Protein AF-A0A0N8WGR6-F1 (afdb_monomer_lite)

Sequence (192 aa):
MEYILSFLFVLTIANCGQQKYKQEVKNEPIQLSYENKVYEFLNSIYRHKETSPYNENVYINTNHNLNNSFQNTNKVLLVKLLQEAGSNRRFAISKKALNLNNWAREETNFVSSSFDQKRINLSHLIFKDPRNIVSMQTFNRAKIDGILFLDDFAVLNYPLLDGHVKHLTLFKKENVQYIRINMVTDPAMGTE

Radius of gyration: 27.11 Å; chains: 1; bounding box: 39×106×56 Å

Structure (mmCIF, N/CA/C/O backbone):
data_AF-A0A0N8WGR6-F1
#
_entry.id   AF-A0A0N8WGR6-F1
#
loop_
_atom_site.group_PDB
_atom_site.id
_atom_site.type_symbol
_atom_site.label_atom_id
_atom_site.label_alt_id
_atom_site.label_comp_id
_atom_site.label_asym_id
_atom_site.label_entity_id
_atom_site.label_seq_id
_atom_site.pdbx_PDB_ins_code
_atom_site.Cartn_x
_atom_site.Cartn_y
_atom_site.Cartn_z
_atom_site.occupancy
_atom_site.B_iso_or_equiv
_atom_site.auth_seq_id
_atom_site.auth_comp_id
_atom_site.auth_asym_id
_atom_site.auth_atom_id
_atom_site.pdbx_PDB_model_num
ATOM 1 N N . MET A 1 1 ? -23.018 -84.382 32.792 1.00 35.69 1 MET A N 1
ATOM 2 C CA . MET A 1 1 ? -21.878 -85.145 32.245 1.00 35.69 1 MET A CA 1
ATOM 3 C C . MET A 1 1 ? -21.524 -84.467 30.930 1.00 35.69 1 MET A C 1
ATOM 5 O O . MET A 1 1 ? -22.413 -84.404 30.103 1.00 35.69 1 MET A O 1
ATOM 9 N N . GLU A 1 2 ? -20.395 -83.803 30.694 1.00 37.41 2 GLU A N 1
ATOM 10 C CA . GLU A 1 2 ? -19.066 -83.796 31.316 1.00 37.41 2 GLU A CA 1
ATOM 11 C C . GLU A 1 2 ? -18.341 -82.447 31.081 1.00 37.41 2 GLU A C 1
ATOM 13 O O . GLU A 1 2 ? -18.765 -81.604 30.295 1.00 37.41 2 GLU A O 1
ATOM 18 N N . TYR A 1 3 ? -17.264 -82.301 31.849 1.00 37.75 3 TYR A N 1
ATOM 19 C CA . TYR A 1 3 ? -16.241 -81.264 32.029 1.00 37.75 3 TYR A CA 1
ATOM 20 C C . TYR A 1 3 ? -15.437 -80.916 30.744 1.00 37.75 3 TYR A C 1
ATOM 22 O O . TYR A 1 3 ? -15.227 -81.779 29.906 1.00 37.75 3 TYR A O 1
ATOM 30 N N . ILE A 1 4 ? -15.157 -79.636 30.439 1.00 43.75 4 ILE A N 1
ATOM 31 C CA . ILE A 1 4 ? -13.969 -78.797 30.772 1.00 43.75 4 ILE A CA 1
ATOM 32 C C . ILE A 1 4 ? -12.691 -79.012 29.907 1.00 43.75 4 ILE A C 1
ATOM 34 O O . ILE A 1 4 ? -12.145 -80.102 29.844 1.00 43.75 4 ILE A O 1
ATOM 38 N N . LEU A 1 5 ? -12.198 -77.870 29.378 1.00 40.78 5 LEU A N 1
ATOM 39 C CA . LEU A 1 5 ? -10.838 -77.454 28.949 1.00 40.78 5 LEU A CA 1
ATOM 40 C C . LEU A 1 5 ? -10.051 -78.275 27.903 1.00 40.78 5 LEU A C 1
ATOM 42 O O . LEU A 1 5 ? -9.589 -79.372 28.182 1.00 40.78 5 LEU A O 1
ATOM 46 N N . SER A 1 6 ? -9.591 -77.604 26.834 1.00 44.72 6 SER A N 1
ATOM 47 C CA . SER A 1 6 ? -8.233 -77.009 26.819 1.00 44.72 6 SER A CA 1
ATOM 48 C C . SER A 1 6 ? -8.000 -76.011 25.668 1.00 44.72 6 SER A C 1
ATOM 50 O O . SER A 1 6 ? -8.531 -76.127 24.570 1.00 44.72 6 SER A O 1
ATOM 52 N N . PHE A 1 7 ? -7.198 -75.000 26.005 1.00 41.44 7 PHE A N 1
ATOM 53 C CA . PHE A 1 7 ? -6.634 -73.915 25.200 1.00 41.44 7 PHE A CA 1
ATOM 54 C C . PHE A 1 7 ? -5.705 -74.401 24.074 1.00 41.44 7 PHE A C 1
ATOM 56 O O . PHE A 1 7 ? -4.884 -75.280 24.318 1.00 41.44 7 PHE A O 1
ATOM 63 N N . LEU A 1 8 ? -5.663 -73.674 22.948 1.00 42.94 8 LEU A N 1
ATOM 64 C CA . LEU A 1 8 ? -4.381 -73.270 22.355 1.00 42.94 8 LEU A CA 1
ATOM 65 C C . LEU A 1 8 ? -4.507 -72.000 21.498 1.00 42.94 8 LEU A C 1
ATOM 67 O O . LEU A 1 8 ? -5.271 -71.912 20.542 1.00 42.94 8 LEU A O 1
ATOM 71 N N . PHE A 1 9 ? -3.728 -71.011 21.927 1.00 40.50 9 PHE A N 1
ATOM 72 C CA . PHE A 1 9 ? -3.435 -69.713 21.332 1.00 40.50 9 PHE A CA 1
ATOM 73 C C . PHE A 1 9 ? -2.474 -69.897 20.150 1.00 40.50 9 PHE A C 1
ATOM 75 O O . PHE A 1 9 ? -1.416 -70.474 20.376 1.00 40.50 9 PHE A O 1
ATOM 82 N N . VAL A 1 10 ? -2.743 -69.318 18.973 1.00 43.59 10 VAL A N 1
ATOM 83 C CA . VAL A 1 10 ? -1.698 -68.706 18.124 1.00 43.59 10 VAL A CA 1
ATOM 84 C C . VAL A 1 10 ? -2.303 -67.524 17.358 1.00 43.59 10 VAL A C 1
ATOM 86 O O . VAL A 1 10 ? -3.270 -67.665 16.615 1.00 43.59 10 VAL A O 1
ATOM 89 N N . LEU A 1 11 ? -1.707 -66.350 17.578 1.00 44.12 11 LEU A N 1
ATOM 90 C CA . LEU A 1 11 ? -1.944 -65.096 16.869 1.00 44.12 11 LEU A CA 1
ATOM 91 C C . LEU A 1 11 ? -1.684 -65.223 15.362 1.00 44.12 11 LEU A C 1
ATOM 93 O O . LEU A 1 11 ? -0.688 -65.810 14.957 1.00 44.12 11 LEU A O 1
ATOM 97 N N . THR A 1 12 ? -2.440 -64.487 14.551 1.00 47.56 12 THR A N 1
ATOM 98 C CA . THR A 1 12 ? -1.840 -63.699 13.461 1.00 47.56 12 THR A CA 1
ATOM 99 C C . THR A 1 12 ? -2.685 -62.460 13.179 1.00 47.56 12 THR A C 1
ATOM 101 O O . THR A 1 12 ? -3.910 -62.496 13.119 1.00 47.56 12 THR A O 1
ATOM 104 N N . ILE A 1 13 ? -1.978 -61.339 13.102 1.00 49.72 13 ILE A N 1
ATOM 105 C CA . ILE A 1 13 ? -2.450 -59.963 12.988 1.00 49.72 13 ILE A CA 1
ATOM 106 C C . ILE A 1 13 ? -2.471 -59.602 11.502 1.00 49.72 13 ILE A C 1
ATOM 108 O O . ILE A 1 13 ? -1.457 -59.811 10.843 1.00 49.72 13 ILE A O 1
ATOM 112 N N . ALA A 1 14 ? -3.578 -59.039 11.010 1.00 41.72 14 ALA A N 1
ATOM 113 C CA . ALA A 1 14 ? -3.706 -58.159 9.832 1.00 41.72 14 ALA A CA 1
ATOM 114 C C . ALA A 1 14 ? -5.209 -58.067 9.486 1.00 41.72 14 ALA A C 1
ATOM 116 O O . ALA A 1 14 ? -5.880 -59.084 9.458 1.00 41.72 14 ALA A O 1
ATOM 117 N N . ASN A 1 15 ? -5.853 -56.946 9.176 1.00 36.94 15 ASN A N 1
ATOM 118 C CA . ASN A 1 15 ? -5.435 -55.569 8.993 1.00 36.94 15 ASN A CA 1
ATOM 119 C C . ASN A 1 15 ? -6.720 -54.714 8.878 1.00 36.94 15 ASN A C 1
ATOM 121 O O . ASN A 1 15 ? -7.704 -55.157 8.292 1.00 36.94 15 ASN A O 1
ATOM 125 N N . CYS A 1 16 ? -6.654 -53.488 9.397 1.00 36.19 16 CYS A N 1
ATOM 126 C CA . CYS A 1 16 ? -7.461 -52.307 9.062 1.00 36.19 16 CYS A CA 1
ATOM 127 C C . CYS A 1 16 ? -9.000 -52.393 9.066 1.00 36.19 16 CYS A C 1
ATOM 129 O O . CYS A 1 16 ? -9.648 -52.564 8.035 1.00 36.19 16 CYS A O 1
ATOM 131 N N . GLY A 1 17 ? -9.586 -52.032 10.212 1.00 36.84 17 GLY A N 1
ATOM 132 C CA . GLY A 1 17 ? -10.885 -51.363 10.245 1.00 36.84 17 GLY A CA 1
ATOM 133 C C . GLY A 1 17 ? -10.764 -49.921 9.735 1.00 36.84 17 GLY A C 1
ATOM 134 O O . GLY A 1 17 ? -9.948 -49.145 10.229 1.00 36.84 17 GLY A O 1
ATOM 135 N N . GLN A 1 18 ? -11.590 -49.544 8.758 1.00 41.47 18 GLN A N 1
ATOM 136 C CA . GLN A 1 18 ? -11.790 -48.145 8.383 1.00 41.47 18 GLN A CA 1
ATOM 137 C C . GLN A 1 18 ? -12.677 -47.450 9.426 1.00 41.47 18 GLN A C 1
ATOM 139 O O . GLN A 1 18 ? -13.902 -47.500 9.346 1.00 41.47 18 GLN A O 1
ATOM 144 N N . GLN A 1 19 ? -12.068 -46.743 10.377 1.00 42.22 19 GLN A N 1
ATOM 145 C CA . GLN A 1 19 ? -12.735 -45.651 11.087 1.00 42.22 19 GLN A CA 1
ATOM 146 C C . GLN A 1 19 ? -12.414 -44.344 10.357 1.00 42.22 19 GLN A C 1
ATOM 148 O O . GLN A 1 19 ? -11.338 -43.769 10.507 1.00 42.22 19 GLN A O 1
ATOM 153 N N . LYS A 1 20 ? -13.355 -43.873 9.530 1.00 39.72 20 LYS A N 1
ATOM 154 C CA . LYS A 1 20 ? -13.323 -42.512 8.983 1.00 39.72 20 LYS A CA 1
ATOM 155 C C . LYS A 1 20 ? -13.552 -41.527 10.129 1.00 39.72 20 LYS A C 1
ATOM 157 O O . LYS A 1 20 ? -14.690 -41.275 10.520 1.00 39.72 20 LYS A O 1
ATOM 162 N N . TYR A 1 21 ? -12.466 -40.970 10.652 1.00 36.41 21 TYR A N 1
ATOM 163 C CA . TYR A 1 21 ? -12.499 -39.751 11.450 1.00 36.41 21 TYR A CA 1
ATOM 164 C C . TYR A 1 21 ? -13.122 -38.627 10.611 1.00 36.41 21 TYR A C 1
ATOM 166 O O . TYR A 1 21 ? -12.580 -38.229 9.581 1.00 36.41 21 TYR A O 1
ATOM 174 N N . LYS A 1 22 ? -14.271 -38.108 11.057 1.00 42.34 22 LYS A N 1
ATOM 175 C CA . LYS A 1 22 ? -14.742 -36.779 10.662 1.00 42.34 22 LYS A CA 1
ATOM 176 C C . LYS A 1 22 ? -13.774 -35.767 11.275 1.00 42.34 22 LYS A C 1
ATOM 178 O O . LYS A 1 22 ? -13.806 -35.546 12.480 1.00 42.34 22 LYS A O 1
ATOM 183 N N . GLN A 1 23 ? -12.902 -35.181 10.462 1.00 40.19 23 GLN A N 1
ATOM 184 C CA . GLN A 1 23 ? -12.243 -33.934 10.828 1.00 40.19 23 GLN A CA 1
ATOM 185 C C . GLN A 1 23 ? -13.251 -32.804 10.617 1.00 40.19 23 GLN A C 1
ATOM 187 O O . GLN A 1 23 ? -13.626 -32.491 9.488 1.00 40.19 23 GLN A O 1
ATOM 192 N N . GLU A 1 24 ? -13.720 -32.218 11.716 1.00 42.41 24 GLU A N 1
ATOM 193 C CA . GLU A 1 24 ? -14.313 -30.887 11.700 1.00 42.41 24 GLU A CA 1
ATOM 194 C C . GLU A 1 24 ? -13.231 -29.901 11.250 1.00 42.41 24 GLU A C 1
ATOM 196 O O . GLU A 1 24 ? -12.295 -29.594 11.991 1.00 42.41 24 GLU A O 1
ATOM 201 N N . VAL A 1 25 ? -13.336 -29.427 10.009 1.00 41.94 25 VAL A N 1
ATOM 202 C CA . VAL A 1 25 ? -12.551 -28.289 9.530 1.00 41.94 25 VAL A CA 1
ATOM 203 C C . VAL A 1 25 ? -13.074 -27.063 10.269 1.00 41.94 25 VAL A C 1
ATOM 205 O O . VAL A 1 25 ? -14.094 -26.479 9.903 1.00 41.94 25 VAL A O 1
ATOM 208 N N . LYS A 1 26 ? -12.389 -26.682 11.349 1.00 40.03 26 LYS A N 1
ATOM 209 C CA . LYS A 1 26 ? -12.494 -25.328 11.886 1.00 40.03 26 LYS A CA 1
ATOM 210 C C . LYS A 1 26 ? -12.028 -24.382 10.780 1.00 40.03 26 LYS A C 1
ATOM 212 O O . LYS A 1 26 ? -10.850 -24.366 10.438 1.00 40.03 26 LYS A O 1
ATOM 217 N N . ASN A 1 27 ? -12.963 -23.628 10.209 1.00 42.62 27 ASN A N 1
ATOM 218 C CA . ASN A 1 27 ? -12.670 -22.502 9.327 1.00 42.62 27 ASN A CA 1
ATOM 219 C C . ASN A 1 27 ? -12.034 -21.378 10.160 1.00 42.62 27 ASN A C 1
ATOM 221 O O . ASN A 1 27 ? -12.685 -20.381 10.467 1.00 42.62 27 ASN A O 1
ATOM 225 N N . GLU A 1 28 ? -10.779 -21.545 10.573 1.00 37.41 28 GLU A N 1
ATOM 226 C CA . GLU A 1 28 ? -9.959 -20.391 10.926 1.00 37.41 28 GLU A CA 1
ATOM 227 C C . GLU A 1 28 ? -9.654 -19.630 9.628 1.00 37.41 28 GLU A C 1
ATOM 229 O O . GLU A 1 28 ? -9.337 -20.259 8.611 1.00 37.41 28 GLU A O 1
ATOM 234 N N . PRO A 1 29 ? -9.800 -18.293 9.601 1.00 46.91 29 PRO A N 1
ATOM 235 C CA . PRO A 1 29 ? -9.480 -17.523 8.413 1.00 46.91 29 PRO A CA 1
ATOM 236 C C . PRO A 1 29 ? -8.010 -17.764 8.075 1.00 46.91 29 PRO A C 1
ATOM 238 O O . PRO A 1 29 ? -7.131 -17.469 8.881 1.00 46.91 29 PRO A O 1
ATOM 241 N N . ILE A 1 30 ? -7.749 -18.319 6.888 1.00 50.66 30 ILE A N 1
ATOM 242 C CA . ILE A 1 30 ? -6.393 -18.515 6.376 1.00 50.66 30 ILE A CA 1
ATOM 243 C C . ILE A 1 30 ? -5.710 -17.149 6.410 1.00 50.66 30 ILE A C 1
ATOM 245 O O . ILE A 1 30 ? -6.045 -16.256 5.626 1.00 50.66 30 ILE A O 1
ATOM 249 N N . GLN A 1 31 ? -4.773 -16.967 7.341 1.00 58.34 31 GLN A N 1
ATOM 250 C CA . GLN A 1 31 ? -3.963 -15.763 7.403 1.00 58.34 31 GLN A CA 1
ATOM 251 C C . GLN A 1 31 ? -3.095 -15.744 6.146 1.00 58.34 31 GLN A C 1
ATOM 253 O O . GLN A 1 31 ? -2.090 -16.445 6.041 1.00 58.34 31 GLN A O 1
ATOM 258 N N . LEU A 1 32 ? -3.526 -14.970 5.151 1.00 67.81 32 LEU A N 1
ATOM 259 C CA . LEU A 1 32 ? -2.753 -14.737 3.939 1.00 67.81 32 LEU A CA 1
ATOM 260 C C . LEU A 1 32 ? -1.387 -14.173 4.337 1.00 67.81 32 LEU A C 1
ATOM 262 O O . LEU A 1 32 ? -1.312 -13.242 5.146 1.00 67.81 32 LEU A O 1
ATOM 266 N N . SER A 1 33 ? -0.321 -14.714 3.744 1.00 88.50 33 SER A N 1
ATOM 267 C CA . SER A 1 33 ? 1.008 -14.118 3.864 1.00 88.50 33 SER A CA 1
ATOM 268 C C . SER A 1 33 ? 0.952 -12.648 3.443 1.00 88.50 33 SER A C 1
ATOM 270 O O . SER A 1 33 ? 0.130 -12.263 2.604 1.00 88.50 33 SER A O 1
ATOM 272 N N . TYR A 1 34 ? 1.821 -11.816 4.020 1.00 93.62 34 TYR A N 1
ATOM 273 C CA . TYR A 1 34 ? 1.907 -10.395 3.674 1.00 93.62 34 TYR A CA 1
ATOM 274 C C . TYR A 1 34 ? 1.991 -10.192 2.154 1.00 93.62 34 TYR A C 1
ATOM 276 O O . TYR A 1 34 ? 1.239 -9.409 1.581 1.00 93.62 34 TYR A O 1
ATOM 284 N N . GLU A 1 35 ? 2.817 -10.993 1.485 1.00 94.31 35 GLU A N 1
ATOM 285 C CA . GLU A 1 35 ? 2.933 -10.992 0.033 1.00 94.31 35 GLU A CA 1
ATOM 286 C C . GLU A 1 35 ? 1.598 -11.285 -0.682 1.00 94.31 35 GLU A C 1
ATOM 288 O O . GLU A 1 35 ? 1.221 -10.560 -1.602 1.00 94.31 35 GLU A O 1
ATOM 293 N N . ASN A 1 36 ? 0.827 -12.290 -0.246 1.00 93.88 36 ASN A N 1
ATOM 294 C CA . ASN A 1 36 ? -0.491 -12.568 -0.827 1.00 93.88 36 ASN A CA 1
ATOM 295 C C . ASN A 1 36 ? -1.460 -11.392 -0.644 1.00 93.88 36 ASN A C 1
ATOM 297 O O . ASN A 1 36 ? -2.162 -11.040 -1.594 1.00 93.88 36 ASN A O 1
ATOM 301 N N . LYS A 1 37 ? -1.456 -10.755 0.537 1.00 94.50 37 LYS A N 1
ATOM 302 C CA . LYS A 1 37 ? -2.262 -9.553 0.802 1.00 94.50 37 LYS A CA 1
ATOM 303 C C . LYS A 1 37 ? -1.888 -8.410 -0.141 1.00 94.50 37 LYS A C 1
ATOM 305 O O . LYS A 1 37 ? -2.775 -7.718 -0.628 1.00 94.50 37 LYS A O 1
ATOM 310 N N . VAL A 1 38 ? -0.600 -8.235 -0.447 1.00 96.31 38 VAL A N 1
ATOM 311 C CA . VAL A 1 38 ? -0.137 -7.214 -1.398 1.00 96.31 38 VAL A CA 1
ATOM 312 C C . VAL A 1 38 ? -0.722 -7.437 -2.793 1.00 96.31 38 VAL A C 1
ATOM 314 O O . VAL A 1 38 ? -1.296 -6.508 -3.353 1.00 96.31 38 VAL A O 1
ATOM 317 N N . TYR A 1 39 ? -0.635 -8.644 -3.359 1.00 96.06 39 TYR A N 1
ATOM 318 C CA . TYR A 1 39 ? -1.197 -8.882 -4.697 1.00 96.06 39 TYR A CA 1
ATOM 319 C C . TYR A 1 39 ? -2.723 -8.778 -4.724 1.00 96.06 39 TYR A C 1
ATOM 321 O O . TYR A 1 39 ? -3.276 -8.241 -5.683 1.00 96.06 39 TYR A O 1
ATOM 329 N N . GLU A 1 40 ? -3.414 -9.248 -3.683 1.00 95.25 40 GLU A N 1
ATOM 330 C CA . GLU A 1 40 ? -4.865 -9.066 -3.561 1.00 95.25 40 GLU A CA 1
ATOM 331 C C . GLU A 1 40 ? -5.232 -7.574 -3.546 1.00 95.25 40 GLU A C 1
ATOM 333 O O . GLU A 1 40 ? -6.098 -7.128 -4.300 1.00 95.25 40 GLU A O 1
ATOM 338 N N . PHE A 1 41 ? -4.515 -6.792 -2.739 1.00 96.19 41 PHE A N 1
ATOM 339 C CA . PHE A 1 41 ? -4.686 -5.351 -2.633 1.00 96.19 41 PHE A CA 1
ATOM 340 C C . PHE A 1 41 ? -4.465 -4.643 -3.977 1.00 96.19 41 PHE A C 1
ATOM 342 O O . PHE A 1 41 ? -5.325 -3.877 -4.411 1.00 96.19 41 PHE A O 1
ATOM 349 N N . LEU A 1 42 ? -3.365 -4.939 -4.679 1.00 95.38 42 LEU A N 1
ATOM 350 C CA . LEU A 1 42 ? -3.060 -4.334 -5.981 1.00 95.38 42 LEU A CA 1
ATOM 351 C C . LEU A 1 42 ? -4.110 -4.689 -7.045 1.00 95.38 42 LEU A C 1
ATOM 353 O O . LEU A 1 42 ? -4.610 -3.794 -7.728 1.00 95.38 42 LEU A O 1
ATOM 357 N N . ASN A 1 43 ? -4.508 -5.962 -7.143 1.00 94.19 43 ASN A N 1
ATOM 358 C CA . ASN A 1 43 ? -5.582 -6.388 -8.048 1.00 94.19 43 ASN A CA 1
ATOM 359 C C . ASN A 1 43 ? -6.919 -5.710 -7.728 1.00 94.19 43 ASN A C 1
ATOM 361 O O . ASN A 1 43 ? -7.745 -5.509 -8.617 1.00 94.19 43 ASN A O 1
ATOM 365 N N . SER A 1 44 ? -7.160 -5.368 -6.463 1.00 94.06 44 SER A N 1
ATOM 366 C CA . SER A 1 44 ? -8.371 -4.663 -6.069 1.00 94.06 44 SER A CA 1
ATOM 367 C C . SER A 1 44 ? -8.346 -3.191 -6.474 1.00 94.06 44 SER A C 1
ATOM 369 O O . SER A 1 44 ? -9.293 -2.729 -7.107 1.00 94.06 44 SER A O 1
ATOM 371 N N . ILE A 1 45 ? -7.319 -2.433 -6.080 1.00 92.75 45 ILE A N 1
ATOM 372 C CA . ILE A 1 45 ? -7.339 -0.966 -6.223 1.00 92.75 45 ILE A CA 1
ATOM 373 C C . ILE A 1 45 ? -7.184 -0.508 -7.678 1.00 92.75 45 ILE A C 1
ATOM 375 O O . ILE A 1 45 ? -7.597 0.597 -8.021 1.00 92.75 45 ILE A O 1
ATOM 379 N N . TYR A 1 46 ? -6.626 -1.357 -8.547 1.00 90.25 46 TYR A N 1
ATOM 380 C CA . TYR A 1 46 ? -6.439 -1.051 -9.966 1.00 90.25 46 TYR A CA 1
ATOM 381 C C . TYR A 1 46 ? -7.525 -1.633 -10.881 1.00 90.25 46 TYR A C 1
ATOM 383 O O . TYR A 1 46 ? -7.492 -1.364 -12.082 1.00 90.25 46 TYR A O 1
ATOM 391 N N . ARG A 1 47 ? -8.511 -2.370 -10.347 1.00 87.44 47 ARG A N 1
ATOM 392 C CA . ARG A 1 47 ? -9.552 -3.040 -11.149 1.00 87.44 47 ARG A CA 1
ATOM 393 C C . ARG A 1 47 ? -10.410 -2.076 -11.973 1.00 87.44 47 ARG A C 1
ATOM 395 O O . ARG A 1 47 ? -10.728 -2.361 -13.118 1.00 87.44 47 ARG A O 1
ATOM 402 N N . HIS A 1 48 ? -10.764 -0.917 -11.418 1.00 70.75 48 HIS A N 1
ATOM 403 C CA . HIS A 1 48 ? -11.712 0.018 -12.045 1.00 70.75 48 HIS A CA 1
ATOM 404 C C . HIS A 1 48 ? -11.196 0.725 -13.310 1.00 70.75 48 HIS A C 1
ATOM 406 O O . HIS A 1 48 ? -11.961 1.436 -13.954 1.00 70.75 48 HIS A O 1
ATOM 412 N N . LYS A 1 49 ? -9.922 0.554 -13.686 1.00 61.28 49 LYS A N 1
ATOM 413 C CA . LYS A 1 49 ? -9.367 1.185 -14.893 1.00 61.28 49 LYS A CA 1
ATOM 414 C C . LYS A 1 49 ? -9.679 0.447 -16.200 1.00 61.28 49 LYS A C 1
ATOM 416 O O . LYS A 1 49 ? -9.482 1.043 -17.250 1.00 61.28 49 LYS A O 1
ATOM 421 N N . GLU A 1 50 ? -10.236 -0.766 -16.160 1.00 53.91 50 GLU A N 1
ATOM 422 C CA . GLU A 1 50 ? -10.620 -1.509 -17.378 1.00 53.91 50 GLU A CA 1
ATOM 423 C C . GLU A 1 50 ? -11.754 -0.843 -18.181 1.00 53.91 50 GLU A C 1
ATOM 425 O O . GLU A 1 50 ? -11.928 -1.135 -19.360 1.00 53.91 50 GLU A O 1
ATOM 430 N N . THR A 1 51 ? -12.525 0.065 -17.574 1.00 52.00 51 THR A N 1
ATOM 431 C CA . THR A 1 51 ? -13.677 0.718 -18.220 1.00 52.00 51 THR A CA 1
ATOM 432 C C . THR A 1 51 ? -13.377 2.122 -18.754 1.00 52.00 51 THR A C 1
ATOM 434 O O . THR A 1 51 ? -14.294 2.807 -19.203 1.00 52.00 51 THR A O 1
ATOM 437 N N . SER A 1 52 ? -12.125 2.592 -18.677 1.00 50.69 52 SER A N 1
ATOM 438 C CA . SER A 1 52 ? -11.741 3.913 -19.190 1.00 50.69 52 SER A CA 1
ATOM 439 C C . SER A 1 52 ? -11.524 3.862 -20.711 1.00 50.69 52 SER A C 1
ATOM 441 O O . SER A 1 52 ? -10.748 3.029 -21.175 1.00 50.69 52 SER A O 1
ATOM 443 N N . PRO A 1 53 ? -12.122 4.773 -21.507 1.00 49.97 53 PRO A N 1
ATOM 444 C CA . PRO A 1 53 ? -11.848 4.868 -22.946 1.00 49.97 53 PRO A CA 1
ATOM 445 C C . PRO A 1 53 ? -10.391 5.266 -23.244 1.00 49.97 53 PRO A C 1
ATOM 447 O O . PRO A 1 53 ? -9.892 5.036 -24.343 1.00 49.97 53 PRO A O 1
ATOM 450 N N . TYR A 1 54 ? -9.690 5.812 -22.248 1.00 54.34 54 TYR A N 1
ATOM 451 C CA . TYR A 1 54 ? -8.247 6.009 -22.247 1.00 54.34 54 TYR A CA 1
ATOM 452 C C . TYR A 1 54 ? -7.625 4.830 -21.496 1.00 54.34 54 TYR A C 1
ATOM 454 O O . TYR A 1 54 ? -7.430 4.888 -20.279 1.00 54.34 54 TYR A O 1
ATOM 462 N N . ASN A 1 55 ? -7.406 3.726 -22.212 1.00 54.50 55 ASN A N 1
ATOM 463 C CA . ASN A 1 55 ? -6.776 2.501 -21.710 1.00 54.50 55 ASN A CA 1
ATOM 464 C C . ASN A 1 55 ? -5.270 2.734 -21.487 1.00 54.50 55 ASN A C 1
ATOM 466 O O . ASN A 1 55 ? -4.405 2.175 -22.162 1.00 54.50 55 ASN A O 1
ATOM 470 N N . GLU A 1 56 ? -4.940 3.637 -20.569 1.00 71.94 56 GLU A N 1
ATOM 471 C CA . GLU A 1 56 ? -3.562 3.890 -20.187 1.00 71.94 56 GLU A CA 1
ATOM 472 C C . GLU A 1 56 ? -3.100 2.802 -19.224 1.00 71.94 56 GLU A C 1
ATOM 474 O O . GLU A 1 56 ? -3.615 2.653 -18.110 1.00 71.94 56 GLU A O 1
ATOM 479 N N . ASN A 1 57 ? -2.096 2.043 -19.662 1.00 81.62 57 ASN A N 1
ATOM 480 C CA . ASN A 1 57 ? -1.404 1.097 -18.804 1.00 81.62 57 ASN A CA 1
ATOM 481 C C . ASN A 1 57 ? -0.895 1.808 -17.544 1.00 81.62 57 ASN A C 1
ATOM 483 O O . ASN A 1 57 ? -0.236 2.849 -17.609 1.00 81.62 57 ASN A O 1
ATOM 487 N N . VAL A 1 58 ? -1.153 1.201 -16.391 1.00 85.62 58 VAL A N 1
ATOM 488 C CA . VAL A 1 58 ? -0.535 1.585 -15.129 1.00 85.62 58 VAL A CA 1
ATOM 489 C C . VAL A 1 58 ? 0.779 0.841 -15.005 1.00 85.62 58 VAL A C 1
ATOM 491 O O . VAL A 1 58 ? 0.814 -0.387 -15.042 1.00 85.62 58 VAL A O 1
ATOM 494 N N . TYR A 1 59 ? 1.857 1.588 -14.804 1.00 87.94 59 TYR A N 1
ATOM 495 C CA . TYR A 1 59 ? 3.176 1.011 -14.610 1.00 87.94 59 TYR A CA 1
ATOM 496 C C . TYR A 1 59 ? 3.605 1.139 -13.156 1.00 87.94 59 TYR A C 1
ATOM 498 O O . TYR A 1 59 ? 3.603 2.232 -12.586 1.00 87.94 59 TYR A O 1
ATOM 506 N N . ILE A 1 60 ? 4.025 0.021 -12.575 1.00 90.81 60 ILE A N 1
ATOM 507 C CA . ILE A 1 60 ? 4.620 -0.025 -11.242 1.00 90.81 60 ILE A CA 1
ATOM 508 C C . ILE A 1 60 ? 6.062 -0.506 -11.376 1.00 90.81 60 ILE A C 1
ATOM 510 O O . ILE A 1 60 ? 6.372 -1.379 -12.191 1.00 90.81 60 ILE A O 1
ATOM 514 N N . ASN A 1 61 ? 6.964 0.079 -10.592 1.00 91.06 61 ASN A N 1
ATOM 515 C CA . ASN A 1 61 ? 8.328 -0.430 -10.514 1.00 91.06 61 ASN A CA 1
ATOM 516 C C . ASN A 1 61 ? 8.304 -1.877 -10.003 1.00 91.06 61 ASN A C 1
ATOM 518 O O . ASN A 1 61 ? 7.774 -2.146 -8.929 1.00 91.06 61 ASN A O 1
ATOM 522 N N . THR A 1 62 ? 8.883 -2.800 -10.770 1.00 92.50 62 THR A N 1
ATOM 523 C CA . THR A 1 62 ? 8.939 -4.216 -10.385 1.00 92.50 62 THR A CA 1
ATOM 524 C C . THR A 1 62 ? 9.753 -4.435 -9.111 1.00 92.50 62 THR A C 1
ATOM 526 O O . THR A 1 62 ? 9.479 -5.372 -8.370 1.00 92.50 62 THR A O 1
ATOM 529 N N . ASN A 1 63 ? 10.738 -3.573 -8.851 1.00 91.12 63 ASN A N 1
ATOM 530 C CA . ASN A 1 63 ? 11.593 -3.637 -7.675 1.00 91.12 63 ASN A CA 1
ATOM 531 C C . ASN A 1 63 ? 10.944 -2.856 -6.527 1.00 91.12 63 ASN A C 1
ATOM 533 O O . ASN A 1 63 ? 10.509 -1.716 -6.709 1.00 91.12 63 ASN A O 1
ATOM 537 N N . HIS A 1 64 ? 10.938 -3.440 -5.331 1.00 91.56 64 HIS A N 1
ATOM 538 C CA . HIS A 1 64 ? 10.329 -2.844 -4.143 1.00 91.56 64 HIS A CA 1
ATOM 539 C C . HIS A 1 64 ? 11.141 -3.142 -2.878 1.00 91.56 64 HIS A C 1
ATOM 541 O O . HIS A 1 64 ? 11.967 -4.050 -2.851 1.00 91.56 64 HIS A O 1
ATOM 547 N N . ASN A 1 65 ? 10.854 -2.427 -1.788 1.00 90.88 65 ASN A N 1
ATOM 548 C CA . ASN A 1 65 ? 11.418 -2.705 -0.461 1.00 90.88 65 ASN A CA 1
ATOM 549 C C . ASN A 1 65 ? 10.310 -2.844 0.597 1.00 90.88 65 ASN A C 1
ATOM 551 O O . ASN A 1 65 ? 10.331 -2.193 1.642 1.00 90.88 65 ASN A O 1
ATOM 555 N N . LEU A 1 66 ? 9.307 -3.675 0.300 1.00 94.56 66 LEU A N 1
ATOM 556 C CA . LEU A 1 66 ? 8.120 -3.816 1.143 1.00 94.56 66 LEU A CA 1
ATOM 557 C C . LEU A 1 66 ? 8.403 -4.420 2.529 1.00 94.56 66 LEU A C 1
ATOM 559 O O . LEU A 1 66 ? 7.628 -4.166 3.448 1.00 94.56 66 LEU A O 1
ATOM 563 N N . ASN A 1 67 ? 9.537 -5.102 2.723 1.00 93.94 67 ASN A N 1
ATOM 564 C CA . ASN A 1 67 ? 9.992 -5.560 4.047 1.00 93.94 67 ASN A CA 1
ATOM 565 C C . ASN A 1 67 ? 10.281 -4.412 5.021 1.00 93.94 67 ASN A C 1
ATOM 567 O O . ASN A 1 67 ? 10.351 -4.627 6.224 1.00 93.94 67 ASN A O 1
ATOM 571 N N . ASN A 1 68 ? 10.438 -3.194 4.501 1.00 93.56 68 ASN A N 1
ATOM 572 C CA . ASN A 1 68 ? 10.644 -1.979 5.276 1.00 93.56 68 ASN A CA 1
ATOM 573 C C . ASN A 1 68 ? 9.451 -1.022 5.134 1.00 93.56 68 ASN A C 1
ATOM 575 O O . ASN A 1 68 ? 9.619 0.189 5.265 1.00 93.56 68 ASN A O 1
ATOM 579 N N . SER A 1 69 ? 8.245 -1.523 4.825 1.00 95.12 69 SER A N 1
ATOM 580 C CA . SER A 1 69 ? 7.096 -0.660 4.502 1.00 95.12 69 SER A CA 1
ATOM 581 C C . SER A 1 69 ? 6.810 0.378 5.586 1.00 95.12 69 SER A C 1
ATOM 583 O O . SER A 1 69 ? 6.530 1.531 5.260 1.00 95.12 69 SER A O 1
ATOM 585 N N . PHE A 1 70 ? 6.902 0.012 6.871 1.00 94.75 70 PHE A N 1
ATOM 586 C CA . PHE A 1 70 ? 6.632 0.956 7.961 1.00 94.75 70 PHE A CA 1
ATOM 587 C C . PHE A 1 70 ? 7.743 2.001 8.095 1.00 94.75 70 PHE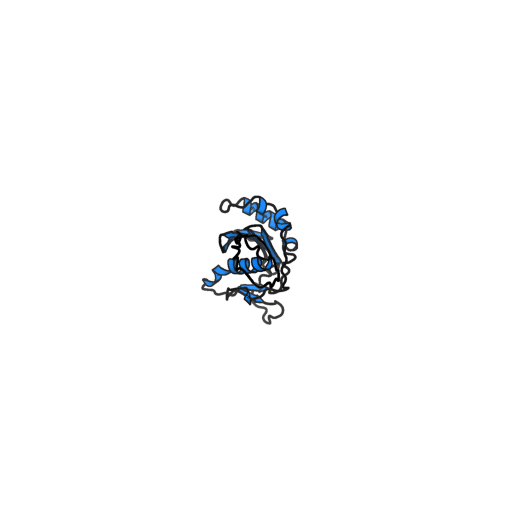 A C 1
ATOM 589 O O . PHE A 1 70 ? 7.464 3.185 8.269 1.00 94.75 70 PHE A O 1
ATOM 596 N N . GLN A 1 71 ? 8.999 1.584 7.957 1.00 93.62 71 GLN A N 1
ATOM 597 C CA . GLN A 1 71 ? 10.180 2.444 8.000 1.00 93.62 71 GLN A CA 1
ATOM 598 C C . GLN A 1 71 ? 10.202 3.424 6.820 1.00 93.62 71 GLN A C 1
ATOM 600 O O . GLN A 1 71 ? 10.562 4.585 6.996 1.00 93.62 71 GLN A O 1
ATOM 605 N N . ASN A 1 72 ? 9.759 2.979 5.643 1.00 92.25 72 ASN A N 1
ATOM 606 C CA . ASN A 1 72 ? 9.646 3.796 4.436 1.00 92.25 72 ASN A CA 1
ATOM 607 C C . ASN A 1 72 ? 8.428 4.736 4.471 1.00 92.25 72 ASN A C 1
ATOM 609 O O . ASN A 1 72 ? 8.314 5.635 3.637 1.00 92.25 72 ASN A O 1
ATOM 613 N N . THR A 1 73 ? 7.496 4.538 5.407 1.00 93.81 73 THR A N 1
ATOM 614 C CA . THR A 1 73 ? 6.295 5.367 5.533 1.00 93.81 73 THR A CA 1
ATOM 615 C C . THR A 1 73 ? 6.583 6.621 6.354 1.00 93.81 73 THR A C 1
ATOM 617 O O . THR A 1 73 ? 7.042 6.556 7.495 1.00 93.81 73 THR A O 1
ATOM 620 N N . ASN A 1 74 ? 6.264 7.795 5.798 1.00 93.94 74 ASN A N 1
ATOM 621 C CA . ASN A 1 74 ? 6.375 9.057 6.528 1.00 93.94 74 ASN A CA 1
ATOM 622 C C . ASN A 1 74 ? 5.387 9.069 7.707 1.00 93.94 74 ASN A C 1
ATOM 624 O O . ASN A 1 74 ? 4.181 9.226 7.519 1.00 93.94 74 ASN A O 1
ATOM 628 N N . LYS A 1 75 ? 5.911 8.943 8.932 1.00 94.44 75 LYS A N 1
ATOM 629 C CA . LYS A 1 75 ? 5.111 8.872 10.164 1.00 94.44 75 LYS A CA 1
ATOM 630 C C . LYS A 1 75 ? 4.265 10.120 10.407 1.00 94.44 75 LYS A C 1
ATOM 632 O O . LYS A 1 75 ? 3.127 9.987 10.840 1.00 94.44 75 LYS A O 1
ATOM 637 N N . VAL A 1 76 ? 4.792 11.312 10.115 1.00 95.31 76 VAL A N 1
ATOM 638 C CA . VAL A 1 76 ? 4.046 12.575 10.274 1.00 95.31 76 VAL A CA 1
ATOM 639 C C . VAL A 1 76 ? 2.838 12.578 9.340 1.00 95.31 76 VAL A C 1
ATOM 641 O O . VAL A 1 76 ? 1.722 12.881 9.759 1.00 95.31 76 VAL A O 1
ATOM 644 N N . LEU A 1 77 ? 3.048 12.159 8.092 1.00 95.81 77 LEU A N 1
ATOM 645 C CA . LEU A 1 77 ? 1.989 12.083 7.093 1.00 95.81 77 LEU A CA 1
ATOM 646 C C . LEU A 1 77 ? 0.974 10.972 7.415 1.00 95.81 77 LEU A C 1
ATOM 648 O O . LEU A 1 77 ? -0.222 11.173 7.237 1.00 95.81 77 LEU A O 1
ATOM 652 N N . LEU A 1 78 ? 1.420 9.839 7.970 1.00 96.69 78 LEU A N 1
ATOM 653 C CA . LEU A 1 78 ? 0.531 8.774 8.442 1.00 96.69 78 LEU A CA 1
ATOM 654 C C . LEU A 1 78 ? -0.337 9.236 9.621 1.00 96.69 78 LEU A C 1
ATOM 656 O O . LEU A 1 78 ? -1.535 8.982 9.622 1.00 96.69 78 LEU A O 1
ATOM 660 N N . VAL A 1 79 ? 0.222 9.960 10.597 1.00 96.94 79 VAL A N 1
ATOM 661 C CA . VAL A 1 79 ? -0.571 10.544 11.696 1.00 96.94 79 VAL A CA 1
ATOM 662 C C . VAL A 1 79 ? -1.649 11.474 11.148 1.00 96.94 79 VAL A C 1
ATOM 664 O O . VAL A 1 79 ? -2.811 11.335 11.528 1.00 96.94 79 VAL A O 1
ATOM 667 N N . LYS A 1 80 ? -1.286 12.364 10.216 1.00 96.31 80 LYS A N 1
ATOM 668 C CA . LYS A 1 80 ? -2.236 13.265 9.553 1.00 96.31 80 LYS A CA 1
ATOM 669 C C . LYS A 1 80 ? -3.350 12.485 8.843 1.00 96.31 80 LYS A C 1
ATOM 671 O O . LYS A 1 80 ? -4.524 12.758 9.078 1.00 96.31 80 LYS A O 1
ATOM 676 N N . LEU A 1 81 ? -2.993 11.465 8.055 1.00 97.00 81 LEU A N 1
ATOM 677 C CA . LEU A 1 81 ? -3.952 10.594 7.366 1.00 97.00 81 LEU A CA 1
ATOM 678 C C . LEU A 1 81 ? -4.962 9.972 8.333 1.00 97.00 81 LEU A C 1
ATOM 680 O O . LEU A 1 81 ? -6.162 9.998 8.065 1.00 97.00 81 LEU A O 1
ATOM 684 N N . LEU A 1 82 ? -4.481 9.413 9.448 1.00 96.62 82 LEU A N 1
ATOM 685 C CA . LEU A 1 82 ? -5.325 8.750 10.443 1.00 96.62 82 LEU A CA 1
ATOM 686 C C . LEU A 1 82 ? -6.236 9.748 11.173 1.00 96.62 82 LEU A C 1
ATOM 688 O O . LEU A 1 82 ? -7.406 9.446 11.389 1.00 96.62 82 LEU A O 1
ATOM 692 N N . GLN A 1 83 ? -5.744 10.942 11.511 1.00 95.12 83 GLN A N 1
ATOM 693 C CA . GLN A 1 83 ? -6.550 11.995 12.145 1.00 95.12 83 GLN A CA 1
ATOM 694 C C . GLN A 1 83 ? -7.684 12.485 11.234 1.00 95.12 83 GLN A C 1
ATOM 696 O O . GLN A 1 83 ? -8.840 12.570 11.661 1.00 95.12 83 GLN A O 1
ATOM 701 N N . GLU A 1 84 ? -7.372 12.769 9.970 1.00 94.31 84 GLU A N 1
ATOM 702 C CA . GLU A 1 84 ? -8.368 13.202 8.989 1.00 94.31 84 GLU A CA 1
ATOM 703 C C . GLU A 1 84 ? -9.373 12.085 8.680 1.00 94.31 84 GLU A C 1
ATOM 705 O O . GLU A 1 84 ? -10.581 12.320 8.655 1.00 94.31 84 GLU A O 1
ATOM 710 N N . ALA A 1 85 ? -8.901 10.842 8.539 1.00 94.25 85 ALA A N 1
ATOM 711 C CA . ALA A 1 85 ? -9.772 9.695 8.316 1.00 94.25 85 ALA A CA 1
ATOM 712 C C . ALA A 1 85 ? -10.703 9.436 9.513 1.00 94.25 85 ALA A C 1
ATOM 714 O O . ALA A 1 85 ? -11.883 9.168 9.316 1.00 94.25 85 ALA A O 1
ATOM 715 N N . GLY A 1 86 ? -10.217 9.573 10.751 1.00 93.50 86 GLY A N 1
ATOM 716 C CA . GLY A 1 86 ? -11.041 9.444 11.960 1.00 93.50 86 GLY A CA 1
ATOM 717 C C . GLY A 1 86 ? -12.110 10.533 12.103 1.00 93.50 86 GLY A C 1
ATOM 718 O O . GLY A 1 86 ? -13.110 10.326 12.787 1.00 93.50 86 GLY A O 1
ATOM 719 N N . SER A 1 87 ? -11.926 11.669 11.428 1.00 90.19 87 SER A N 1
ATOM 720 C CA . SER A 1 87 ? -12.918 12.748 11.354 1.00 90.19 87 SER A CA 1
ATOM 721 C C . SER A 1 87 ? -13.968 12.510 10.257 1.00 90.19 87 SER A C 1
ATOM 723 O O . SER A 1 87 ? -15.026 13.144 10.256 1.00 90.19 87 SER A O 1
ATOM 725 N N . ASN A 1 88 ? -13.711 11.578 9.334 1.00 85.75 88 ASN A N 1
ATOM 726 C CA . ASN A 1 88 ? -14.610 11.241 8.240 1.00 85.75 88 ASN A CA 1
ATOM 727 C C . ASN A 1 88 ? -15.745 10.320 8.719 1.00 85.75 88 ASN A C 1
ATOM 729 O O . ASN A 1 88 ? -15.571 9.118 8.903 1.00 85.75 88 ASN A O 1
ATOM 733 N N . ARG A 1 89 ? -16.952 10.878 8.858 1.00 84.12 89 ARG A N 1
ATOM 734 C CA . ARG A 1 89 ? -18.140 10.143 9.332 1.00 84.12 89 ARG A CA 1
ATOM 735 C C . ARG A 1 89 ? -18.692 9.116 8.339 1.00 84.12 89 ARG A C 1
ATOM 737 O O . ARG A 1 89 ? -19.553 8.328 8.718 1.00 84.12 89 ARG A O 1
ATOM 744 N N . ARG A 1 90 ? -18.235 9.120 7.081 1.00 87.94 90 ARG A N 1
ATOM 745 C CA . ARG A 1 90 ? -18.714 8.192 6.043 1.00 87.94 90 ARG A CA 1
ATOM 746 C C . ARG A 1 90 ? -18.280 6.754 6.308 1.00 87.94 90 ARG A C 1
ATOM 748 O O . ARG A 1 90 ? -18.978 5.828 5.907 1.00 87.94 90 ARG A O 1
ATOM 755 N N . PHE A 1 91 ? -17.141 6.565 6.967 1.00 86.56 91 PHE A N 1
ATOM 756 C CA . PHE A 1 91 ? -16.567 5.249 7.199 1.00 86.56 91 PHE A CA 1
ATOM 757 C C . PHE A 1 91 ? -16.348 5.023 8.689 1.00 86.56 91 PHE A C 1
ATOM 759 O O . PHE A 1 91 ? -15.693 5.810 9.365 1.00 86.56 91 PHE A O 1
ATOM 766 N N . ALA A 1 92 ? -16.862 3.909 9.207 1.00 89.56 92 ALA A N 1
ATOM 767 C CA . ALA A 1 92 ? -16.524 3.470 10.552 1.00 89.56 92 ALA A CA 1
ATOM 768 C C . ALA A 1 92 ? -15.075 2.953 10.569 1.00 89.56 92 ALA A C 1
ATOM 770 O O . ALA A 1 92 ? -14.782 1.901 9.996 1.00 89.56 92 ALA A O 1
ATOM 771 N N . ILE A 1 93 ? -14.176 3.699 11.218 1.00 93.38 93 ILE A N 1
ATOM 772 C CA . ILE A 1 93 ? -12.770 3.321 11.415 1.00 93.38 93 ILE A CA 1
ATOM 773 C C . ILE A 1 93 ? -12.557 2.963 12.883 1.00 93.38 93 ILE A C 1
ATOM 775 O O . ILE A 1 93 ? -12.921 3.718 13.786 1.00 93.38 93 ILE A O 1
ATOM 779 N N . SER A 1 94 ? -11.978 1.790 13.138 1.00 93.19 94 SER A N 1
ATOM 780 C CA . SER A 1 94 ? -11.756 1.319 14.504 1.00 93.19 94 SER A CA 1
ATOM 781 C C . SER A 1 94 ? -10.705 2.176 15.224 1.00 93.19 94 SER A C 1
ATOM 783 O O . SER A 1 94 ? -9.737 2.646 14.624 1.00 93.19 94 SER A O 1
ATOM 785 N N . LYS A 1 95 ? -10.825 2.322 16.552 1.00 94.00 95 LYS A N 1
ATOM 786 C CA . LYS A 1 95 ? -9.787 2.982 17.373 1.00 94.00 95 LYS A CA 1
ATOM 787 C C . LYS A 1 95 ? -8.414 2.315 17.223 1.00 94.00 95 LYS A C 1
ATOM 789 O O . LYS A 1 95 ? -7.395 2.988 17.339 1.00 94.00 95 LYS A O 1
ATOM 794 N N . LYS A 1 96 ? -8.392 1.001 16.958 1.00 94.31 96 LYS A N 1
ATOM 795 C CA . LYS A 1 96 ? -7.167 0.248 16.668 1.00 94.31 96 LYS A CA 1
ATOM 796 C C . LYS A 1 96 ? -6.508 0.766 15.386 1.00 94.31 96 LYS A C 1
ATOM 798 O O . LYS A 1 96 ? -5.323 1.082 15.430 1.00 94.31 96 LYS A O 1
ATOM 803 N N . ALA A 1 97 ? -7.270 0.938 14.305 1.00 94.81 97 ALA A N 1
ATOM 804 C CA . ALA A 1 97 ? -6.769 1.472 13.040 1.00 94.81 97 ALA A CA 1
ATOM 805 C C . ALA A 1 97 ? -6.359 2.954 13.120 1.00 94.81 97 ALA A C 1
ATOM 807 O O . ALA A 1 97 ? -5.420 3.365 12.447 1.00 94.81 97 ALA A O 1
ATOM 808 N N . LEU A 1 98 ? -6.991 3.753 13.983 1.00 95.38 98 LEU A N 1
ATOM 809 C CA . LEU A 1 98 ? -6.618 5.161 14.192 1.00 95.38 98 LEU A CA 1
ATOM 810 C C . LEU A 1 98 ? -5.347 5.353 15.038 1.00 95.38 98 LEU A C 1
ATOM 812 O O . LEU A 1 98 ? -4.820 6.462 15.118 1.00 95.38 98 LEU A O 1
ATOM 816 N N . ASN A 1 99 ? -4.837 4.298 15.677 1.00 95.25 99 ASN A N 1
ATOM 817 C CA . ASN A 1 99 ? -3.641 4.372 16.506 1.00 95.25 99 ASN A CA 1
ATOM 818 C C . ASN A 1 99 ? -2.394 3.969 15.704 1.00 95.25 99 ASN A C 1
ATOM 820 O O . ASN A 1 99 ? -2.214 2.801 15.356 1.00 95.25 99 ASN A O 1
ATOM 824 N N . LEU A 1 100 ? -1.499 4.938 15.482 1.00 94.75 100 LEU A N 1
ATOM 825 C CA . LEU A 1 100 ? -0.233 4.773 14.759 1.00 94.75 100 LEU A CA 1
ATOM 826 C C . LEU A 1 100 ? 0.576 3.545 15.210 1.00 94.75 100 LEU A C 1
ATOM 828 O O . LEU A 1 100 ? 1.141 2.841 14.377 1.00 94.75 100 LEU A O 1
ATOM 832 N N . ASN A 1 101 ? 0.628 3.271 16.516 1.00 94.38 101 ASN A N 1
ATOM 833 C CA . ASN A 1 101 ? 1.482 2.218 17.070 1.00 94.38 101 ASN A CA 1
ATOM 834 C C . ASN A 1 101 ? 1.050 0.811 16.649 1.00 94.38 101 ASN A C 1
ATOM 836 O O . ASN A 1 101 ? 1.862 -0.109 16.705 1.00 94.38 101 ASN A O 1
ATOM 840 N N . ASN A 1 102 ? -0.203 0.632 16.231 1.00 95.50 102 ASN A N 1
ATOM 841 C CA . ASN A 1 102 ? -0.685 -0.666 15.772 1.00 95.50 102 ASN A CA 1
ATOM 842 C C . ASN A 1 102 ? -0.182 -0.994 14.364 1.00 95.50 102 ASN A C 1
ATOM 844 O O . ASN A 1 102 ? 0.120 -2.146 14.088 1.00 95.50 102 ASN A O 1
ATOM 848 N N . TRP A 1 103 ? 0.013 0.016 13.514 1.00 94.69 103 TRP A N 1
ATOM 849 C CA . TRP A 1 103 ? 0.578 -0.156 12.172 1.00 94.69 103 TRP A CA 1
ATOM 850 C C . TRP A 1 103 ? 2.059 -0.551 12.186 1.00 94.69 103 TRP A C 1
ATOM 852 O O . TRP A 1 103 ? 2.543 -1.165 11.244 1.00 94.69 103 TRP A O 1
ATOM 862 N N . ALA A 1 104 ? 2.779 -0.210 13.257 1.00 88.44 104 ALA A N 1
ATOM 863 C CA . ALA A 1 104 ? 4.199 -0.521 13.415 1.00 88.44 104 ALA A CA 1
ATOM 864 C C . ALA A 1 104 ? 4.479 -1.993 13.759 1.00 88.44 104 ALA A C 1
ATOM 866 O O . ALA A 1 104 ? 5.629 -2.420 13.712 1.00 88.44 104 ALA A O 1
ATOM 867 N N . ARG A 1 105 ? 3.454 -2.734 14.196 1.00 83.19 105 ARG A N 1
ATOM 868 C CA . ARG A 1 105 ? 3.584 -4.092 14.751 1.00 83.19 105 ARG A CA 1
ATOM 869 C C . ARG A 1 105 ? 3.333 -5.191 13.729 1.00 83.19 105 ARG A C 1
ATOM 871 O O . ARG A 1 105 ? 3.522 -6.358 14.044 1.00 83.19 105 ARG A O 1
ATOM 878 N N . GLU A 1 106 ? 2.865 -4.821 12.547 1.00 80.38 106 GLU A N 1
ATOM 879 C CA . GLU A 1 106 ? 2.463 -5.767 11.518 1.00 80.38 106 GLU A CA 1
ATOM 880 C C . GLU A 1 106 ? 3.696 -6.259 10.769 1.00 80.38 106 GLU A C 1
ATOM 882 O O . GLU A 1 106 ? 4.531 -5.472 10.318 1.00 80.38 106 GLU A O 1
ATOM 887 N N . GLU A 1 107 ? 3.825 -7.580 10.667 1.00 83.44 107 GLU A N 1
ATOM 888 C CA . GLU A 1 107 ? 4.960 -8.201 10.003 1.00 83.44 107 GLU A CA 1
ATOM 889 C C . GLU A 1 107 ? 4.889 -7.967 8.496 1.00 83.44 107 GLU A C 1
ATOM 891 O O . GLU A 1 107 ? 3.952 -8.376 7.803 1.00 83.44 107 GLU A O 1
ATOM 896 N N . THR A 1 108 ? 5.929 -7.332 7.973 1.00 89.75 108 THR A N 1
ATOM 897 C CA . THR A 1 108 ? 6.106 -7.107 6.543 1.00 89.75 108 THR A CA 1
ATOM 898 C C . THR A 1 108 ? 7.167 -8.064 6.031 1.00 89.75 108 THR A C 1
ATOM 900 O O . THR A 1 108 ? 8.358 -7.759 6.069 1.00 89.75 108 THR A O 1
ATOM 903 N N . ASN A 1 109 ? 6.732 -9.245 5.592 1.00 90.56 109 ASN A N 1
ATOM 904 C CA . ASN A 1 109 ? 7.605 -10.243 4.983 1.00 90.56 109 ASN A CA 1
ATOM 905 C C . ASN A 1 109 ? 7.139 -10.567 3.560 1.00 90.56 109 ASN A C 1
ATOM 907 O O . ASN A 1 109 ? 6.184 -11.314 3.336 1.00 90.56 109 ASN A O 1
ATOM 911 N N . PHE A 1 110 ? 7.813 -9.955 2.601 1.00 91.12 110 PHE A N 1
ATOM 912 C CA . PHE A 1 110 ? 7.713 -10.189 1.176 1.00 91.12 110 PHE A CA 1
ATOM 913 C C . PHE A 1 110 ? 8.937 -11.001 0.754 1.00 91.12 110 PHE A C 1
ATOM 915 O O . PHE A 1 110 ? 10.075 -10.542 0.893 1.00 91.12 110 PHE A O 1
ATOM 922 N N . VAL A 1 111 ? 8.702 -12.224 0.282 1.00 89.56 111 VAL A N 1
ATOM 923 C CA . VAL A 1 111 ? 9.769 -13.211 0.073 1.00 89.56 111 VAL A CA 1
ATOM 924 C C . VAL A 1 111 ? 10.559 -12.882 -1.187 1.00 89.56 111 VAL A C 1
ATOM 926 O O . VAL A 1 111 ? 11.784 -12.989 -1.208 1.00 89.56 111 VAL A O 1
ATOM 929 N N . SER A 1 112 ? 9.860 -12.462 -2.241 1.00 88.94 112 SER A N 1
ATOM 930 C CA . SER A 1 112 ? 10.496 -12.068 -3.494 1.00 88.94 112 SER A CA 1
ATOM 931 C C . SER A 1 112 ? 11.123 -10.670 -3.408 1.00 88.94 112 SER A C 1
ATOM 933 O O . SER A 1 112 ? 10.612 -9.758 -2.764 1.00 88.94 112 SER A O 1
ATOM 935 N N . SER A 1 113 ? 12.232 -10.470 -4.115 1.00 87.06 113 SER A N 1
ATOM 936 C CA . SER A 1 113 ? 12.859 -9.153 -4.284 1.00 87.06 113 SER A CA 1
ATOM 937 C C . SER A 1 113 ? 12.146 -8.269 -5.319 1.00 87.06 113 SER A C 1
ATOM 939 O O . SER A 1 113 ? 12.492 -7.096 -5.473 1.00 87.06 113 SER A O 1
ATOM 941 N N . SER A 1 114 ? 11.167 -8.823 -6.040 1.00 92.56 114 SER A N 1
ATOM 942 C CA . SER A 1 114 ? 10.404 -8.130 -7.077 1.00 92.56 114 SER A CA 1
ATOM 943 C C . SER A 1 114 ? 8.964 -8.629 -7.178 1.00 92.56 114 SER A C 1
ATOM 945 O O . SER A 1 114 ? 8.650 -9.766 -6.810 1.00 92.56 114 SER A O 1
ATOM 947 N N . PHE A 1 115 ? 8.090 -7.785 -7.722 1.00 94.94 115 PHE A N 1
ATOM 948 C CA . PHE A 1 115 ? 6.733 -8.186 -8.060 1.00 94.94 115 PHE A CA 1
ATOM 949 C C . PHE A 1 115 ? 6.711 -9.210 -9.204 1.00 94.94 115 PHE A C 1
ATOM 951 O O . PHE A 1 115 ? 7.412 -9.069 -10.203 1.00 94.94 115 PHE A O 1
ATOM 958 N N . ASP A 1 116 ? 5.841 -10.209 -9.077 1.00 94.75 116 ASP A N 1
ATOM 959 C CA . ASP A 1 116 ? 5.546 -11.217 -10.087 1.00 94.75 116 ASP A CA 1
ATOM 960 C C . ASP A 1 116 ? 4.299 -10.810 -10.878 1.00 94.75 116 ASP A C 1
ATOM 962 O O . ASP A 1 116 ? 3.175 -10.797 -10.366 1.00 94.75 116 ASP A O 1
ATOM 966 N N . GLN A 1 117 ? 4.497 -10.515 -12.163 1.00 95.19 117 GLN A N 1
ATOM 967 C CA . GLN A 1 117 ? 3.422 -10.160 -13.087 1.00 95.19 117 GLN A CA 1
ATOM 968 C C . GLN A 1 117 ? 2.336 -11.242 -13.181 1.00 95.19 117 GLN A C 1
ATOM 970 O O . GLN A 1 117 ? 1.173 -10.903 -13.384 1.00 95.19 117 GLN A O 1
ATOM 975 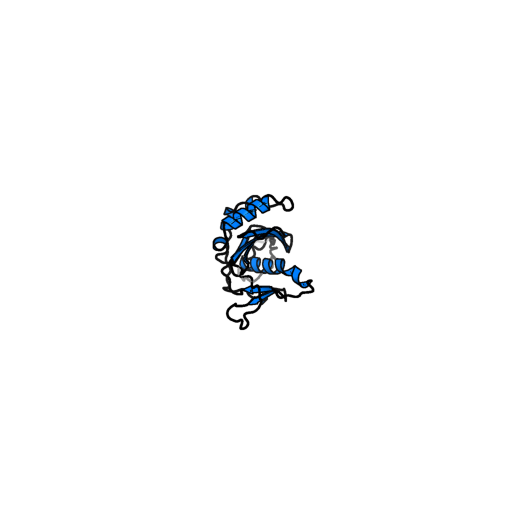N N . LYS A 1 118 ? 2.671 -12.528 -12.997 1.00 95.44 118 LYS A N 1
ATOM 976 C CA . LYS A 1 118 ? 1.706 -13.640 -13.098 1.00 95.44 118 LYS A CA 1
ATOM 977 C C . LYS A 1 118 ? 0.660 -13.633 -11.983 1.00 95.44 118 LYS A C 1
ATOM 979 O O . LYS A 1 118 ? -0.346 -14.329 -12.083 1.00 95.44 118 LYS A O 1
ATOM 984 N N . ARG A 1 119 ? 0.896 -12.867 -10.917 1.00 95.31 119 ARG A N 1
ATOM 985 C CA . ARG A 1 119 ? 0.001 -12.749 -9.759 1.00 95.31 119 ARG A CA 1
ATOM 986 C C . ARG A 1 119 ? -0.982 -11.583 -9.874 1.00 95.31 119 ARG A C 1
ATOM 988 O O . ARG A 1 119 ? -1.871 -11.445 -9.031 1.00 95.31 119 ARG A O 1
ATOM 995 N N . ILE A 1 120 ? -0.836 -10.758 -10.908 1.00 94.06 120 ILE A N 1
ATOM 996 C CA . ILE A 1 120 ? -1.786 -9.709 -11.262 1.00 94.06 120 ILE A CA 1
ATOM 997 C C . ILE A 1 120 ? -2.702 -10.222 -12.368 1.00 94.06 120 ILE A C 1
ATOM 999 O O . ILE A 1 120 ? -2.235 -10.735 -13.380 1.00 94.06 120 ILE A O 1
ATOM 1003 N N . ASN A 1 121 ? -4.010 -10.080 -12.173 1.00 90.25 121 ASN A N 1
ATOM 1004 C CA . ASN A 1 121 ? -5.027 -10.519 -13.131 1.00 90.25 121 ASN A CA 1
ATOM 1005 C C . ASN A 1 121 ? -5.569 -9.380 -14.010 1.00 90.25 121 ASN A C 1
ATOM 1007 O O . ASN A 1 121 ? -6.550 -9.573 -14.719 1.00 90.25 121 ASN A O 1
ATOM 1011 N N . LEU A 1 122 ? -4.927 -8.214 -13.955 1.00 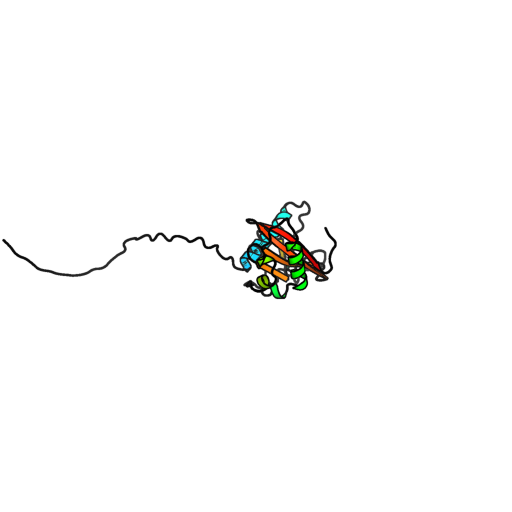90.00 122 LEU A N 1
ATOM 1012 C CA . LEU A 1 122 ? -5.295 -7.003 -14.679 1.00 90.00 122 LEU A CA 1
ATOM 1013 C C . LEU A 1 122 ? -4.347 -6.800 -15.863 1.00 90.00 122 LEU A C 1
ATOM 1015 O O . LEU A 1 122 ? -3.139 -6.648 -15.669 1.00 90.00 122 LEU A O 1
ATOM 1019 N N . SER A 1 123 ? -4.875 -6.753 -17.085 1.00 89.56 123 SER A N 1
ATOM 1020 C CA . SER A 1 123 ? -4.048 -6.627 -18.296 1.00 89.56 123 SER A CA 1
ATOM 1021 C C . SER A 1 123 ? -3.360 -5.267 -18.435 1.00 89.56 123 SER A C 1
ATOM 1023 O O . SER A 1 123 ? -2.326 -5.166 -19.092 1.00 89.56 123 SER A O 1
ATOM 1025 N N . HIS A 1 124 ? -3.915 -4.219 -17.825 1.00 86.75 124 HIS A N 1
ATOM 1026 C CA . HIS A 1 124 ? -3.379 -2.855 -17.877 1.00 86.75 124 HIS A CA 1
ATOM 1027 C C . HIS A 1 124 ? -2.388 -2.543 -16.752 1.00 86.75 124 HIS A C 1
ATOM 1029 O O . HIS A 1 124 ? -1.771 -1.481 -16.783 1.00 86.75 124 HIS A O 1
ATOM 1035 N N . LEU A 1 125 ? -2.233 -3.412 -15.747 1.00 90.81 125 LEU A N 1
ATOM 1036 C CA . LEU A 1 125 ? -1.277 -3.207 -14.658 1.00 90.81 125 LEU A CA 1
ATOM 1037 C C . LEU A 1 125 ? 0.020 -3.968 -14.947 1.00 90.81 125 LEU A C 1
ATOM 1039 O O . LEU A 1 125 ? 0.056 -5.197 -14.903 1.00 90.81 125 LEU A O 1
ATOM 1043 N N . ILE A 1 126 ? 1.091 -3.224 -15.217 1.00 90.75 126 ILE A N 1
ATOM 1044 C CA . ILE A 1 126 ? 2.357 -3.772 -15.705 1.00 90.75 126 ILE A CA 1
ATOM 1045 C C . ILE A 1 126 ? 3.499 -3.434 -14.741 1.00 90.75 126 ILE A C 1
ATOM 1047 O O . ILE A 1 126 ? 3.804 -2.262 -14.500 1.00 90.75 126 ILE A O 1
ATOM 1051 N N . PHE A 1 127 ? 4.196 -4.456 -14.246 1.00 91.69 127 PHE A N 1
ATOM 1052 C CA . PHE A 1 127 ? 5.445 -4.291 -13.508 1.00 91.69 127 PHE A CA 1
ATOM 1053 C C . PHE A 1 127 ? 6.632 -4.183 -14.465 1.00 91.69 127 PHE A C 1
ATOM 1055 O O . PHE A 1 127 ? 6.804 -5.016 -15.355 1.00 91.69 127 PHE A O 1
ATOM 1062 N N . LYS A 1 128 ? 7.477 -3.158 -14.296 1.00 88.44 128 LYS A N 1
ATOM 1063 C CA . LYS A 1 128 ? 8.705 -3.003 -15.094 1.00 88.44 128 LYS A CA 1
ATOM 1064 C C . LYS A 1 128 ? 9.902 -2.561 -14.262 1.00 88.44 128 LYS A C 1
ATOM 1066 O O . LYS A 1 128 ? 9.772 -1.724 -13.371 1.00 88.44 128 LYS A O 1
ATOM 1071 N N . ASP A 1 129 ? 11.082 -3.081 -14.603 1.00 84.75 129 ASP A N 1
ATOM 1072 C CA . ASP A 1 129 ? 12.353 -2.569 -14.081 1.00 84.75 129 ASP A CA 1
ATOM 1073 C C . ASP A 1 129 ? 12.666 -1.219 -14.749 1.00 84.75 129 ASP A C 1
ATOM 1075 O O . ASP A 1 129 ? 12.687 -1.139 -15.984 1.00 84.75 129 ASP A O 1
ATOM 1079 N N . PRO A 1 130 ? 12.915 -0.149 -13.973 1.00 75.81 130 PRO A N 1
ATOM 1080 C CA . PRO A 1 130 ? 13.192 1.168 -14.523 1.00 75.81 130 PRO A CA 1
ATOM 1081 C C . PRO A 1 130 ? 14.443 1.223 -15.404 1.00 75.81 130 PRO A C 1
ATOM 1083 O O . PRO A 1 130 ? 14.497 2.079 -16.284 1.00 75.81 130 PRO A O 1
ATOM 1086 N N . ARG A 1 131 ? 15.406 0.314 -15.208 1.00 75.62 131 ARG A N 1
ATOM 1087 C CA . ARG A 1 131 ? 16.673 0.259 -15.956 1.00 75.62 131 ARG A CA 1
ATOM 1088 C C . ARG A 1 131 ? 16.516 -0.272 -17.379 1.00 75.62 131 ARG A C 1
ATOM 1090 O O . ARG A 1 131 ? 17.337 0.030 -18.232 1.00 75.62 131 ARG A O 1
ATOM 1097 N N . ASN A 1 132 ? 15.460 -1.037 -17.649 1.00 69.38 132 ASN A N 1
ATOM 1098 C CA . ASN A 1 132 ? 15.271 -1.741 -18.921 1.00 69.38 132 ASN A CA 1
ATOM 1099 C C . ASN A 1 132 ? 14.425 -0.948 -19.928 1.00 69.38 132 ASN A C 1
ATOM 1101 O O . ASN A 1 132 ? 13.820 -1.536 -20.824 1.00 69.38 132 ASN A O 1
ATOM 1105 N N . ILE A 1 133 ? 14.307 0.376 -19.767 1.00 61.19 133 ILE A N 1
ATOM 1106 C CA . ILE A 1 133 ? 13.402 1.185 -20.588 1.00 61.19 133 ILE A CA 1
ATOM 1107 C C . ILE A 1 133 ? 14.190 2.243 -21.344 1.00 61.19 133 ILE A C 1
ATOM 1109 O O . ILE A 1 133 ? 14.662 3.223 -20.781 1.00 61.19 133 ILE A O 1
ATOM 1113 N N . VAL A 1 134 ? 14.301 2.002 -22.649 1.00 56.50 134 VAL A N 1
ATOM 1114 C CA . VAL A 1 134 ? 15.157 2.725 -23.599 1.00 56.50 134 VAL A CA 1
ATOM 1115 C C . VAL A 1 134 ? 14.557 4.080 -24.024 1.00 56.50 134 VAL A C 1
ATOM 1117 O O . VAL A 1 134 ? 15.233 4.878 -24.659 1.00 56.50 134 VAL A O 1
ATOM 1120 N N . SER A 1 135 ? 13.313 4.401 -23.645 1.00 53.31 135 SER A N 1
ATOM 1121 C CA . SER A 1 135 ? 12.661 5.671 -24.000 1.00 53.31 135 SER A CA 1
ATOM 1122 C C . SER A 1 135 ? 12.144 6.423 -22.767 1.00 53.31 135 SER A C 1
ATOM 1124 O O . SER A 1 135 ? 11.201 5.991 -22.099 1.00 53.31 135 SER A O 1
ATOM 1126 N N . MET A 1 136 ? 12.768 7.570 -22.492 1.00 45.72 136 MET A N 1
ATOM 1127 C CA . MET A 1 136 ? 12.548 8.484 -21.358 1.00 45.72 136 MET A CA 1
ATOM 1128 C C . MET A 1 136 ? 11.309 9.393 -21.475 1.00 45.72 136 MET A C 1
ATOM 1130 O O . MET A 1 136 ? 11.297 10.478 -20.904 1.00 45.72 136 MET A O 1
ATOM 1134 N N . GLN A 1 137 ? 10.252 9.011 -22.189 1.00 48.59 137 GLN A N 1
ATOM 1135 C CA . GLN A 1 137 ? 9.075 9.879 -22.307 1.00 48.59 137 GLN A CA 1
ATOM 1136 C C . GLN A 1 137 ? 7.823 9.197 -21.744 1.00 48.59 137 GLN A C 1
ATOM 1138 O O . GLN A 1 137 ? 7.428 8.119 -22.179 1.00 48.59 137 GLN A O 1
ATOM 1143 N N . THR A 1 138 ? 7.259 9.849 -20.720 1.00 46.84 138 THR A N 1
ATOM 1144 C CA . THR A 1 138 ? 5.869 9.744 -20.237 1.00 46.84 138 THR A CA 1
ATOM 1145 C C . THR A 1 138 ? 5.385 8.389 -19.723 1.00 46.84 138 THR A C 1
ATOM 1147 O O . THR A 1 138 ? 4.346 7.894 -20.147 1.00 46.84 138 THR A O 1
ATOM 1150 N N . PHE A 1 139 ? 6.053 7.821 -18.718 1.00 52.84 139 PHE A N 1
ATOM 1151 C CA . PHE A 1 139 ? 5.374 6.864 -17.840 1.00 52.84 139 PHE A CA 1
ATOM 1152 C C . PHE A 1 139 ? 5.484 7.332 -16.392 1.00 52.84 139 PHE A C 1
ATOM 1154 O O . PHE A 1 139 ? 6.562 7.255 -15.808 1.00 52.84 139 PHE A O 1
ATOM 1161 N N . ASN A 1 140 ? 4.365 7.777 -15.812 1.00 57.44 140 ASN A N 1
ATOM 1162 C CA . ASN A 1 140 ? 4.221 7.954 -14.366 1.00 57.44 140 ASN A CA 1
ATOM 1163 C C . ASN A 1 140 ? 4.311 6.570 -13.709 1.00 57.44 140 ASN A C 1
ATOM 1165 O O . ASN A 1 140 ? 3.303 5.890 -13.520 1.00 57.44 140 ASN A O 1
ATOM 1169 N N . ARG A 1 141 ? 5.534 6.100 -13.442 1.00 71.25 141 ARG A N 1
ATOM 1170 C CA . ARG A 1 141 ? 5.761 4.805 -12.798 1.00 71.25 141 ARG A CA 1
ATOM 1171 C C . ARG A 1 141 ? 5.652 4.981 -11.299 1.00 71.25 141 ARG A C 1
ATOM 1173 O O . ARG A 1 141 ? 6.515 5.603 -10.686 1.00 71.25 141 ARG A O 1
ATOM 1180 N N . ALA A 1 142 ? 4.630 4.389 -10.699 1.00 81.56 142 ALA A N 1
ATOM 1181 C CA . ALA A 1 142 ? 4.533 4.379 -9.251 1.00 81.56 142 ALA A CA 1
ATOM 1182 C C . ALA A 1 142 ? 5.616 3.449 -8.680 1.00 81.56 142 ALA A C 1
ATOM 1184 O O . ALA A 1 142 ? 5.660 2.251 -8.977 1.00 81.56 142 ALA A O 1
ATOM 1185 N N . LYS A 1 143 ? 6.506 3.997 -7.853 1.00 89.25 143 LYS A N 1
ATOM 1186 C CA . LYS A 1 143 ? 7.379 3.202 -6.991 1.00 89.25 143 LYS A CA 1
ATOM 1187 C C . LYS A 1 143 ? 6.653 2.992 -5.669 1.00 89.25 143 LYS A C 1
ATOM 1189 O O . LYS A 1 143 ? 6.470 3.940 -4.919 1.00 89.25 143 LYS A O 1
ATOM 1194 N N . ILE A 1 144 ? 6.231 1.768 -5.377 1.00 93.38 144 ILE A N 1
ATOM 1195 C CA . ILE A 1 144 ? 5.600 1.486 -4.087 1.00 93.38 144 ILE A CA 1
ATOM 1196 C C . ILE A 1 144 ? 6.693 1.431 -3.017 1.00 93.38 144 ILE A C 1
ATOM 1198 O O . ILE A 1 144 ? 7.506 0.507 -2.996 1.00 93.38 144 ILE A O 1
ATOM 1202 N N . ASP A 1 145 ? 6.702 2.427 -2.135 1.00 92.56 145 ASP A N 1
ATOM 1203 C CA . ASP A 1 145 ? 7.653 2.520 -1.026 1.00 92.56 145 ASP A CA 1
ATO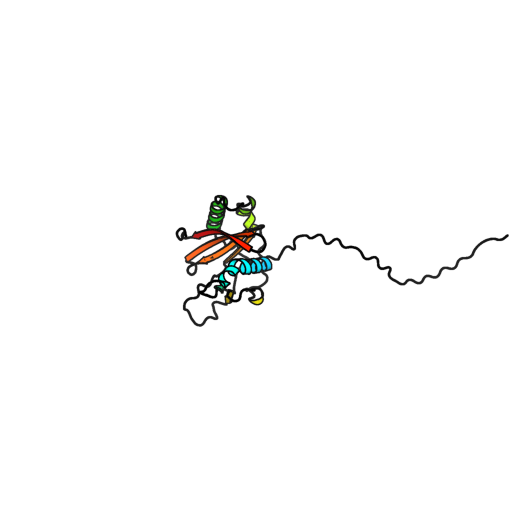M 1204 C C . ASP A 1 145 ? 7.172 1.732 0.198 1.00 92.56 145 ASP A C 1
ATOM 1206 O O . ASP A 1 145 ? 7.990 1.246 0.983 1.00 92.56 145 ASP A O 1
ATOM 1210 N N . GLY A 1 146 ? 5.858 1.545 0.348 1.00 95.12 146 GLY A N 1
ATOM 1211 C CA . GLY A 1 146 ? 5.317 0.699 1.402 1.00 95.12 146 GLY A CA 1
ATOM 1212 C C . GLY A 1 146 ? 3.840 0.371 1.243 1.00 95.12 146 GLY A C 1
ATOM 1213 O O . GLY A 1 146 ? 3.060 1.159 0.706 1.00 95.12 146 GLY A O 1
ATOM 1214 N N . ILE A 1 147 ? 3.462 -0.797 1.756 1.00 97.50 147 ILE A N 1
ATOM 1215 C CA . ILE A 1 147 ? 2.067 -1.178 1.978 1.00 97.50 147 ILE A CA 1
ATOM 1216 C C . ILE A 1 147 ? 1.961 -1.702 3.403 1.00 97.50 147 ILE A C 1
ATOM 1218 O O . ILE A 1 147 ? 2.663 -2.642 3.777 1.00 97.50 147 ILE A O 1
ATOM 1222 N N . LEU A 1 148 ? 1.093 -1.093 4.198 1.00 97.12 148 LEU A N 1
ATOM 1223 C CA . LEU A 1 148 ? 0.801 -1.531 5.557 1.00 97.12 148 LEU A CA 1
ATOM 1224 C C . LEU A 1 148 ? -0.600 -2.118 5.592 1.00 97.12 148 LEU A C 1
ATOM 1226 O O . LEU A 1 148 ? -1.500 -1.563 4.968 1.00 97.12 148 LEU A O 1
ATOM 1230 N N . PHE A 1 149 ? -0.791 -3.193 6.348 1.00 96.31 149 PHE A N 1
ATOM 1231 C CA . PHE A 1 149 ? -2.100 -3.795 6.586 1.00 96.31 149 PHE A CA 1
ATOM 1232 C C . PHE A 1 149 ? -2.387 -3.785 8.075 1.00 96.31 149 PHE A C 1
ATOM 1234 O O . PHE A 1 149 ? -1.478 -4.038 8.850 1.00 96.31 149 PHE A O 1
ATOM 1241 N N . LEU A 1 150 ? -3.629 -3.516 8.464 1.00 95.50 150 LEU A N 1
ATOM 1242 C CA . LEU A 1 150 ? -4.073 -3.627 9.848 1.00 95.50 150 LEU A CA 1
ATOM 1243 C C . LEU A 1 150 ? -5.562 -3.962 9.861 1.00 95.50 150 LEU A C 1
ATOM 1245 O O . LEU A 1 150 ? -6.389 -3.124 9.502 1.00 95.50 150 LEU A O 1
ATOM 1249 N N . ASP A 1 151 ? -5.897 -5.182 10.277 1.00 92.25 151 ASP A N 1
ATOM 1250 C CA . ASP A 1 151 ? -7.247 -5.742 10.140 1.00 92.25 151 ASP A CA 1
ATOM 1251 C C . ASP A 1 151 ? -7.754 -5.588 8.686 1.00 92.25 151 ASP A C 1
ATOM 1253 O O . ASP A 1 151 ? -7.077 -6.011 7.745 1.00 92.25 151 ASP A O 1
ATOM 1257 N N . ASP A 1 152 ? -8.900 -4.932 8.491 1.00 94.38 152 ASP A N 1
ATOM 1258 C CA . ASP A 1 152 ? -9.491 -4.658 7.178 1.00 94.38 152 ASP A CA 1
ATOM 1259 C C . ASP A 1 152 ? -8.952 -3.379 6.521 1.00 94.38 152 ASP A C 1
ATOM 1261 O O . ASP A 1 152 ? -9.484 -2.932 5.510 1.00 94.38 152 ASP A O 1
ATOM 1265 N N . PHE A 1 153 ? -7.919 -2.740 7.067 1.00 96.25 153 PHE A N 1
ATOM 1266 C CA . PHE A 1 153 ? -7.374 -1.498 6.522 1.00 96.25 153 PHE A CA 1
ATOM 1267 C C . PHE A 1 153 ? -6.042 -1.728 5.820 1.00 96.25 153 PHE A C 1
ATOM 1269 O O . PHE A 1 153 ? -5.242 -2.579 6.213 1.00 96.25 153 PHE A O 1
ATOM 1276 N N . ALA A 1 154 ? -5.789 -0.924 4.792 1.00 97.56 154 ALA A N 1
ATOM 1277 C CA . ALA A 1 154 ? -4.494 -0.860 4.136 1.00 97.56 154 ALA A CA 1
ATOM 1278 C C . ALA A 1 154 ? -4.057 0.591 3.947 1.00 97.56 154 ALA A C 1
ATOM 1280 O O . ALA A 1 154 ? -4.866 1.444 3.585 1.00 97.56 154 ALA A O 1
ATOM 1281 N N . VAL A 1 155 ? -2.774 0.866 4.156 1.00 97.88 155 VAL A N 1
ATOM 1282 C CA . VAL A 1 155 ? -2.151 2.133 3.768 1.00 97.88 155 VAL A CA 1
ATOM 1283 C C . VAL A 1 155 ? -1.198 1.856 2.625 1.00 97.88 155 VAL A C 1
ATOM 1285 O O . VAL A 1 155 ? -0.301 1.026 2.751 1.00 97.88 155 VAL A O 1
ATOM 1288 N N . LEU A 1 156 ? -1.383 2.576 1.525 1.00 97.38 156 LEU A N 1
ATOM 1289 C CA . LEU A 1 156 ? -0.471 2.567 0.392 1.00 97.38 156 LEU A CA 1
ATOM 1290 C C . LEU A 1 156 ? 0.377 3.837 0.420 1.00 97.38 156 LEU A C 1
ATOM 1292 O O . LEU A 1 156 ? -0.162 4.942 0.490 1.00 97.38 156 LEU A O 1
ATOM 1296 N N . ASN A 1 157 ? 1.690 3.658 0.328 1.00 94.38 157 ASN A N 1
ATOM 1297 C CA . ASN A 1 157 ? 2.686 4.714 0.257 1.00 94.38 157 ASN A CA 1
ATOM 1298 C C . ASN A 1 157 ? 3.463 4.601 -1.062 1.00 94.38 157 ASN A C 1
ATOM 1300 O O . ASN A 1 157 ? 4.130 3.595 -1.322 1.00 94.38 157 ASN A O 1
ATOM 1304 N N . TYR A 1 158 ? 3.381 5.641 -1.883 1.00 90.69 158 TYR A N 1
ATOM 1305 C CA . TYR A 1 158 ? 4.226 5.817 -3.061 1.00 90.69 158 TYR A CA 1
ATOM 1306 C C . TYR A 1 158 ? 4.422 7.312 -3.313 1.00 90.69 158 TYR A C 1
ATOM 1308 O O . TYR A 1 158 ? 3.497 8.091 -3.074 1.00 90.69 158 TYR A O 1
ATOM 1316 N N . PRO A 1 159 ? 5.596 7.737 -3.793 1.00 85.50 159 PRO A N 1
ATOM 1317 C CA . PRO A 1 159 ? 5.822 9.117 -4.149 1.00 85.50 159 PRO A CA 1
ATOM 1318 C C . PRO A 1 159 ? 5.141 9.456 -5.476 1.00 85.50 159 PRO A C 1
ATOM 1320 O O . PRO A 1 159 ? 5.042 8.635 -6.390 1.00 85.50 159 PRO A O 1
ATOM 1323 N N . LEU A 1 160 ? 4.730 10.709 -5.583 1.00 82.25 160 LEU A N 1
ATOM 1324 C CA . LEU A 1 160 ? 4.284 11.364 -6.802 1.00 82.25 160 LEU A CA 1
ATOM 1325 C C . LEU A 1 160 ? 5.362 12.352 -7.261 1.00 82.25 160 LEU A C 1
ATOM 1327 O O . LEU A 1 160 ? 6.227 12.747 -6.473 1.00 82.25 160 LEU A O 1
ATOM 1331 N N . LEU A 1 161 ? 5.293 12.748 -8.536 1.00 78.44 161 LEU A N 1
ATOM 1332 C CA . LEU A 1 161 ? 6.210 13.715 -9.151 1.00 78.44 161 LEU A CA 1
ATOM 1333 C C . LEU A 1 161 ? 7.679 13.367 -8.849 1.00 78.44 161 LEU A C 1
ATOM 1335 O O . LEU A 1 161 ? 8.379 14.137 -8.204 1.00 78.44 161 LEU A O 1
ATOM 1339 N N . ASP A 1 162 ? 8.109 12.155 -9.213 1.00 73.56 162 ASP A N 1
ATOM 1340 C CA . ASP A 1 162 ? 9.492 11.673 -9.057 1.00 73.56 162 ASP A CA 1
ATOM 1341 C C . ASP A 1 162 ? 10.088 11.764 -7.638 1.00 73.56 162 ASP A C 1
ATOM 1343 O O . ASP A 1 162 ? 11.300 11.857 -7.460 1.00 73.56 162 ASP A O 1
ATOM 1347 N N . GLY A 1 163 ? 9.250 11.697 -6.599 1.00 77.56 163 GLY A N 1
ATOM 1348 C CA . GLY A 1 163 ? 9.712 11.794 -5.208 1.00 77.56 163 GLY A CA 1
ATOM 1349 C C . GLY A 1 163 ? 9.452 13.144 -4.553 1.00 77.56 163 GLY A C 1
ATOM 1350 O O . GLY A 1 163 ? 9.601 13.252 -3.337 1.00 77.56 163 GLY A O 1
ATOM 1351 N N . HIS A 1 164 ? 9.040 14.156 -5.319 1.00 82.06 164 HIS A N 1
ATOM 1352 C CA . HIS A 1 164 ? 8.819 15.502 -4.796 1.00 82.06 164 HIS A CA 1
ATOM 1353 C C . HIS A 1 164 ? 7.565 15.615 -3.931 1.00 82.06 164 HIS A C 1
ATOM 1355 O O . HIS A 1 164 ? 7.520 16.463 -3.041 1.00 82.06 164 HIS A O 1
ATOM 1361 N N . VAL A 1 165 ? 6.565 14.762 -4.162 1.00 86.19 165 VAL A N 1
ATOM 1362 C CA . VAL A 1 165 ? 5.330 14.757 -3.380 1.00 86.19 165 VAL A CA 1
ATOM 1363 C C . VAL A 1 165 ? 5.165 13.404 -2.712 1.00 86.19 165 VAL A C 1
ATOM 1365 O O . VAL A 1 165 ? 4.952 12.383 -3.364 1.00 86.19 165 VAL A O 1
ATOM 1368 N N . LYS A 1 166 ? 5.245 13.382 -1.384 1.00 90.75 166 LYS A N 1
ATOM 1369 C CA . LYS A 1 166 ? 4.925 12.187 -0.602 1.00 90.75 166 LYS A CA 1
ATOM 1370 C C . LYS A 1 166 ? 3.420 12.020 -0.589 1.00 90.75 166 LYS A C 1
ATOM 1372 O O . LYS A 1 166 ? 2.693 12.997 -0.431 1.00 90.75 166 LYS A O 1
ATOM 1377 N N . HIS A 1 167 ? 2.958 10.788 -0.715 1.00 92.75 167 HIS A N 1
ATOM 1378 C CA . HIS A 1 167 ? 1.543 10.509 -0.855 1.00 92.75 167 HIS A CA 1
ATOM 1379 C C . HIS A 1 167 ? 1.191 9.209 -0.132 1.00 92.75 167 HIS A C 1
ATOM 1381 O O . HIS A 1 167 ? 1.772 8.152 -0.393 1.00 92.75 167 HIS A O 1
ATOM 1387 N N . LEU A 1 168 ? 0.231 9.300 0.791 1.00 96.31 168 LEU A N 1
ATOM 1388 C CA . LEU A 1 168 ? -0.342 8.149 1.479 1.00 96.31 168 LEU A CA 1
ATOM 1389 C C . LEU A 1 168 ? -1.842 8.105 1.218 1.00 96.31 168 LEU A C 1
ATOM 1391 O O . LEU A 1 168 ? -2.534 9.121 1.263 1.00 96.31 168 LEU A O 1
ATOM 1395 N N . THR A 1 169 ? -2.361 6.902 1.016 1.00 96.62 169 THR A N 1
ATOM 1396 C CA . THR A 1 169 ? -3.799 6.661 0.892 1.00 96.62 169 THR A CA 1
ATOM 1397 C C . THR A 1 169 ? -4.226 5.562 1.846 1.00 96.62 169 THR A C 1
ATOM 1399 O O . THR A 1 169 ? -3.600 4.503 1.889 1.00 96.62 169 THR A O 1
ATOM 1402 N N . LEU A 1 170 ? -5.302 5.811 2.591 1.00 97.56 170 LEU A N 1
ATOM 1403 C CA . LEU A 1 170 ? -5.960 4.820 3.433 1.00 97.56 170 LEU A CA 1
ATOM 1404 C C . LEU A 1 170 ? -7.084 4.152 2.646 1.00 97.56 170 LEU A C 1
ATOM 1406 O O . LEU A 1 170 ? -7.939 4.825 2.065 1.00 97.56 170 LEU A O 1
ATOM 1410 N N . PHE A 1 171 ? -7.119 2.831 2.709 1.00 97.38 171 PHE A N 1
ATOM 1411 C CA . PHE A 1 171 ? -8.166 1.995 2.153 1.00 97.38 171 PHE A CA 1
ATOM 1412 C C . PHE A 1 171 ? -8.802 1.142 3.243 1.00 97.38 171 PHE A C 1
ATOM 1414 O O . PHE A 1 171 ? -8.143 0.761 4.211 1.00 97.38 171 PHE A O 1
ATOM 1421 N N . LYS A 1 172 ? -10.071 0.795 3.041 1.00 95.75 172 LYS A N 1
ATOM 1422 C CA . LYS A 1 172 ? -10.786 -0.215 3.819 1.00 95.75 172 LYS A CA 1
ATOM 1423 C C . LYS A 1 172 ? -11.228 -1.330 2.885 1.00 95.75 172 LYS A C 1
ATOM 1425 O O . LYS A 1 172 ? -11.784 -1.057 1.823 1.00 95.75 172 LYS A O 1
ATOM 1430 N N . LYS A 1 173 ? -10.988 -2.569 3.283 1.00 94.88 173 LYS A N 1
A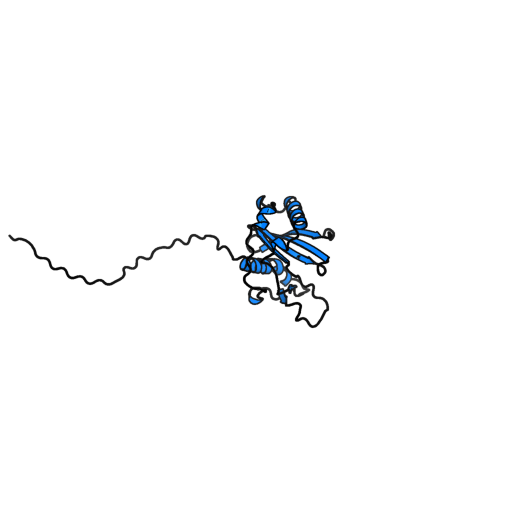TOM 1431 C CA . LYS A 1 173 ? -11.484 -3.765 2.625 1.00 94.88 173 LYS A CA 1
ATOM 1432 C C . LYS A 1 173 ? -12.961 -3.937 2.966 1.00 94.88 173 LYS A C 1
ATOM 1434 O O . LYS A 1 173 ? -13.334 -4.060 4.128 1.00 94.88 173 LYS A O 1
ATOM 1439 N N . GLU A 1 174 ? -13.797 -3.944 1.941 1.00 91.50 174 GLU A N 1
ATOM 1440 C CA . GLU A 1 174 ? -15.206 -4.306 2.009 1.00 91.50 174 GLU A CA 1
ATOM 1441 C C . GLU A 1 174 ? -15.433 -5.447 1.012 1.00 91.50 174 GLU A C 1
ATOM 1443 O O . GLU A 1 174 ? -15.307 -5.286 -0.204 1.00 91.50 174 GLU A O 1
ATOM 1448 N N . ASN A 1 175 ? -15.718 -6.642 1.535 1.00 87.94 175 ASN A N 1
ATOM 1449 C CA . ASN A 1 175 ? -15.757 -7.885 0.763 1.00 87.94 175 ASN A CA 1
ATOM 1450 C C . ASN A 1 175 ? -14.415 -8.162 0.050 1.00 87.94 175 ASN A C 1
ATOM 1452 O O . ASN A 1 175 ? -13.396 -8.398 0.697 1.00 87.94 175 ASN A O 1
ATOM 1456 N N . VAL A 1 176 ? -14.416 -8.142 -1.285 1.00 82.94 176 VAL A N 1
ATOM 1457 C CA . VAL A 1 176 ? -13.248 -8.401 -2.145 1.00 82.94 176 VAL A CA 1
ATOM 1458 C C . VAL A 1 176 ? -12.615 -7.119 -2.691 1.00 82.94 176 VAL A C 1
ATOM 1460 O O . VAL A 1 176 ? -11.765 -7.191 -3.576 1.00 82.94 176 VAL A O 1
ATOM 1463 N N . GLN A 1 177 ? -13.060 -5.947 -2.222 1.00 90.88 177 GLN A N 1
ATOM 1464 C CA . GLN A 1 177 ? -12.606 -4.657 -2.732 1.00 90.88 177 GLN A CA 1
ATOM 1465 C C . GLN A 1 177 ? -12.050 -3.761 -1.631 1.00 90.88 177 GLN A C 1
ATOM 1467 O O . GLN A 1 177 ? -12.620 -3.632 -0.555 1.00 90.88 177 GLN A O 1
ATOM 1472 N N . TYR A 1 178 ? -10.947 -3.093 -1.931 1.00 95.00 178 TYR A N 1
ATOM 1473 C CA . TYR A 1 178 ? -10.385 -2.008 -1.148 1.00 95.00 178 TYR A CA 1
ATOM 1474 C C . TYR A 1 178 ? -10.925 -0.675 -1.655 1.00 95.00 178 TYR A C 1
ATOM 1476 O O . TYR A 1 178 ? -10.634 -0.250 -2.772 1.00 95.00 178 TYR A O 1
ATOM 1484 N N . ILE A 1 179 ? -11.694 -0.004 -0.805 1.00 93.44 179 ILE A N 1
ATOM 1485 C CA . ILE A 1 179 ? -12.300 1.295 -1.081 1.00 93.44 179 ILE A CA 1
ATOM 1486 C C . ILE A 1 179 ? -11.420 2.380 -0.469 1.00 93.44 179 ILE A C 1
ATOM 1488 O O . ILE A 1 179 ? -11.022 2.286 0.694 1.00 93.44 179 ILE A O 1
ATOM 1492 N N . ARG A 1 180 ? -11.120 3.422 -1.249 1.00 94.38 180 ARG A N 1
ATOM 1493 C CA . ARG A 1 180 ? -10.369 4.592 -0.778 1.00 94.38 180 ARG A CA 1
ATOM 1494 C C . ARG A 1 180 ? -11.183 5.353 0.272 1.00 94.38 180 ARG A C 1
ATOM 1496 O O . ARG A 1 180 ? -12.305 5.770 0.000 1.00 94.38 180 ARG A O 1
ATOM 1503 N N . ILE A 1 181 ? -10.582 5.577 1.436 1.00 94.62 181 ILE A N 1
ATOM 1504 C CA . ILE A 1 181 ? -11.191 6.271 2.580 1.00 94.62 181 ILE A CA 1
ATOM 1505 C C . ILE A 1 181 ? -10.739 7.719 2.642 1.00 94.62 181 ILE A C 1
ATOM 1507 O O . ILE A 1 181 ? -11.561 8.629 2.727 1.00 94.62 181 ILE A O 1
ATOM 1511 N N . ASN A 1 182 ? -9.424 7.916 2.621 1.00 94.56 182 ASN A N 1
ATOM 1512 C CA . ASN A 1 182 ? -8.808 9.229 2.663 1.00 94.56 182 ASN A CA 1
ATOM 1513 C C . ASN A 1 182 ? -7.428 9.187 1.997 1.00 94.56 182 ASN A C 1
ATOM 1515 O O . ASN A 1 182 ? -6.833 8.116 1.848 1.00 94.56 182 ASN A O 1
ATOM 1519 N N . MET A 1 183 ? -6.920 10.350 1.617 1.00 94.69 183 MET A N 1
ATOM 1520 C CA . MET A 1 183 ? -5.609 10.532 1.012 1.00 94.69 183 MET A CA 1
ATOM 1521 C C . MET A 1 183 ? -4.990 11.810 1.561 1.00 94.69 183 MET A C 1
ATOM 1523 O O . MET A 1 183 ? -5.682 12.801 1.756 1.00 94.69 183 MET A O 1
ATOM 1527 N N . VAL A 1 184 ? -3.680 11.787 1.777 1.00 95.06 184 VAL A N 1
ATOM 1528 C CA . VAL A 1 184 ? -2.914 12.970 2.165 1.00 95.06 184 VAL A CA 1
ATOM 1529 C C . VAL A 1 184 ? -1.633 13.051 1.353 1.00 95.06 184 VAL A C 1
ATOM 1531 O O . VAL A 1 184 ? -1.019 12.029 1.027 1.00 95.06 184 VAL A O 1
ATOM 1534 N N . THR A 1 185 ? -1.200 14.277 1.077 1.00 93.94 185 THR A N 1
ATOM 1535 C CA . THR A 1 185 ? 0.071 14.543 0.407 1.00 93.94 185 THR A CA 1
ATOM 1536 C C . THR A 1 185 ? 0.918 15.552 1.170 1.00 93.94 185 THR A C 1
ATOM 1538 O O . THR A 1 185 ? 0.415 16.332 1.985 1.00 93.94 185 THR A O 1
ATOM 1541 N N . ASP A 1 186 ? 2.219 15.520 0.900 1.00 91.06 186 ASP A N 1
ATOM 1542 C CA . ASP A 1 186 ? 3.202 16.489 1.377 1.00 91.06 186 ASP A CA 1
ATOM 1543 C C . ASP A 1 186 ? 4.189 16.825 0.238 1.00 91.06 186 ASP A C 1
ATOM 1545 O O . ASP A 1 186 ? 4.949 15.935 -0.160 1.00 91.06 186 ASP A O 1
ATOM 1549 N N . PRO A 1 187 ? 4.173 18.059 -0.309 1.00 90.56 187 PRO A N 1
ATOM 1550 C CA . PRO A 1 187 ? 3.266 19.159 0.037 1.00 90.56 187 PRO A CA 1
ATOM 1551 C C . PRO A 1 187 ? 1.793 18.834 -0.258 1.00 90.56 187 PRO A C 1
ATOM 1553 O O . PRO A 1 187 ? 1.474 17.938 -1.045 1.00 90.56 187 PRO A O 1
ATOM 1556 N N . ALA A 1 188 ? 0.880 19.561 0.391 1.00 86.50 188 ALA A N 1
ATOM 1557 C CA . ALA A 1 188 ? -0.549 19.428 0.128 1.00 86.50 188 ALA A CA 1
ATOM 1558 C C . ALA A 1 188 ? -0.843 19.822 -1.329 1.00 86.50 188 ALA A C 1
ATOM 1560 O O . ALA A 1 188 ? -0.609 20.961 -1.729 1.00 86.50 188 ALA A O 1
ATOM 1561 N N . MET A 1 189 ? -1.346 18.875 -2.115 1.00 76.56 189 MET A N 1
ATOM 1562 C CA . MET A 1 189 ? -1.982 19.152 -3.396 1.00 76.56 189 MET A CA 1
ATOM 1563 C C . MET A 1 189 ? -3.440 19.474 -3.059 1.00 76.56 189 MET A C 1
ATOM 1565 O O . MET A 1 189 ? -4.014 18.789 -2.215 1.00 76.56 189 MET A O 1
ATOM 1569 N N . GLY A 1 190 ? -3.981 20.583 -3.571 1.00 61.50 190 GLY A N 1
ATOM 1570 C CA . GLY A 1 190 ? -5.294 21.111 -3.170 1.00 61.50 190 GLY A CA 1
ATOM 1571 C C . GLY A 1 190 ? -6.424 20.070 -3.189 1.00 61.50 190 GLY A C 1
ATOM 1572 O O . GLY A 1 190 ? -6.284 18.990 -3.751 1.00 61.50 190 GLY A O 1
ATOM 1573 N N . THR A 1 191 ? -7.552 20.387 -2.553 1.00 50.78 191 THR A N 1
ATOM 1574 C CA . THR A 1 191 ? -8.714 19.486 -2.500 1.00 50.78 191 THR A CA 1
ATOM 1575 C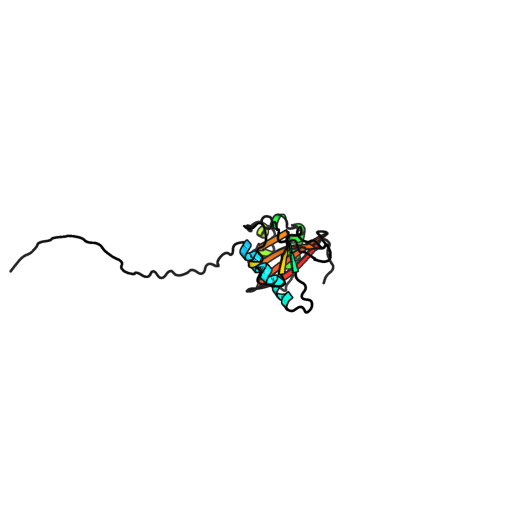 C . THR A 1 191 ? -9.240 19.198 -3.911 1.00 50.78 191 THR A C 1
ATOM 1577 O O . THR A 1 191 ? -9.680 20.136 -4.578 1.00 50.78 191 THR A O 1
ATOM 1580 N N . GLU A 1 192 ? -9.188 17.935 -4.347 1.00 41.66 192 GLU A N 1
ATOM 1581 C CA . GLU A 1 192 ? -10.020 17.420 -5.452 1.00 41.66 192 GLU A CA 1
ATOM 1582 C C . GLU A 1 192 ? -11.497 17.355 -5.044 1.00 41.66 192 GLU A C 1
ATOM 1584 O O . GLU A 1 192 ? -11.776 16.956 -3.885 1.00 41.66 192 GLU A O 1
#

Foldseek 3Di:
DDDDDDDDDDDDDDDDDDDPDDDPPPPDPPPDDLQLVVLLQVLFVCVVLVPDPPLAFAEAAFAEDAQCQLVLDDLVQLLVFLVVLVVDPVDDDDPLNSDSVNQVPDGRDDPDRGDDPVSHPDPRYDHDHPVPDPDPDDHQHWYFHYWTDDPQKIKTWTAGPVNPKTKIWIWGDDPSHTDTRDMAIVVGDDDD

pLDDT: mean 79.37, std 20.59, range [35.69, 97.88]

Secondary structure (DSSP, 8-state):
---------------------------------HHHHHHHHHHHHTGGGGG-SS-PPEEEESB--GGGTTTTS-HHHHHHHHHHHHH-TTS---TTTT-HHHHTTS-----SSB--GGG---TTEEEE-GGG----S---EE---EEEEETTEEEEE--BGGGTBEEEEEEEEETTEEEEEEEEEESPPPP-